Protein AF-A0A9Q0ZNZ6-F1 (afdb_monomer)

Foldseek 3Di:
DDDDDDDDDDDDDDDDDDDDDDDDDDDPPPPPDPPPQKDKFFQFAAAADEQADDQSNLVQLALLLFGHLEYAYAQLYVVGAAALVSQVVVQVRNVVSYDPPGNYHYQYEHEDALPRDLVRVVVNLVVVRHQAYEADDQPQADSRPRGYDDCVPRCVNNVVSCVVSVHDYHYLDPDDDDDLAADADALLLLPDAQVVCQVVHGDLLSFAPVGGHDPVSSVVVLCVQLVLDLRYAHHHQQDWDFPPCSVDPNHHHHHHASNCGLLSLCVSCVVVVRNVSSNSRGFNSVCVSSVHDTHPFMKMKGQDKDFAACWDADPVHTTGHPNHRHIGRIDIGGD

InterPro domains:
  IPR002195 Dihydroorotase, conserved site [PS00482] (46-54)
  IPR002195 Dihydroorotase, conserved site [PS00483] (235-246)
  IPR004721 Dihydroorotase homodimeric type [MF_00219] (37-333)
  IPR004721 Dihydroorotase homodimeric type [PIRSF001237] (36-333)
  IPR004721 Dihydroorotase homodimeric type [PTHR43137] (174-333)
  IPR004721 Dihydroorotase homodimeric type [cd01294] (39-330)
  IPR006680 Amidohydrolase-related [PF01979] (46-173)
  IPR006680 Amidohydrolase-related [PF01979] (183-300)
  IPR032466 Metal-dependent hydrolase [SSF51556] (38-331)

Nearest PDB structures (foldseek):
  1xge-assembly1_B  TM=9.790E-01  e=4.337E-46  Escherichia coli
  2z25-assembly1_B  TM=9.794E-01  e=2.079E-45  Escherichia coli
  4lfy-assembly3_A  TM=9.414E-01  e=1.546E-44  Burkholderia cenocepacia J2315
  2z28-assembly1_B  TM=9.507E-01  e=3.136E-43  Escherichia coli
  1j79-assembly1_A  TM=9.501E-01  e=2.022E-43  Escherichia coli

Organism: Salix purpurea (NCBI:txid77065)

Solvent-accessible surface area (backbone atoms only — not comparable to full-atom values): 18901 Å² total; per-residue (Å²): 141,86,80,88,84,82,83,80,86,79,87,77,84,80,79,86,77,88,75,84,92,74,88,82,84,77,86,76,78,76,76,78,70,80,74,75,59,63,48,76,34,52,29,26,37,31,65,27,33,45,52,77,60,70,74,54,21,51,67,48,43,47,44,40,48,66,63,26,43,36,30,32,36,62,24,60,47,91,76,55,24,65,46,52,68,52,34,53,55,49,49,52,54,51,61,71,42,42,57,94,87,59,77,51,43,78,33,28,27,32,38,43,31,62,78,57,51,43,68,52,54,52,52,20,55,74,63,74,50,42,63,33,35,37,42,35,48,50,63,74,51,81,69,16,74,71,22,35,87,44,64,78,73,56,30,36,65,34,53,54,44,27,59,76,70,71,42,48,76,44,69,70,63,97,73,89,86,89,74,101,66,67,45,67,52,32,50,62,52,55,76,38,30,42,64,58,37,51,60,96,43,83,32,46,69,63,34,33,75,81,64,58,44,57,59,73,55,20,52,51,48,42,51,50,57,61,66,62,50,62,48,32,18,38,12,54,54,17,27,73,57,47,42,66,52,29,72,44,102,75,45,49,66,27,36,25,31,54,82,47,38,69,33,48,47,50,51,53,25,50,78,68,73,28,56,90,42,44,44,45,28,35,27,40,26,50,29,63,70,71,75,43,82,62,59,86,55,42,29,36,34,34,62,47,75,42,71,40,55,64,53,49,81,52,98,95,45,38,33,52,42,62,61,42,63,36,74,42,52,42,39,76,42,77,108

pLDDT: mean 86.99, std 20.66, range [27.06, 98.69]

Secondary structure (DSSP, 8-state):
-----------------PPP------------PPPPSEEEEEPP-EEEE---SHHHHHHHHHHHHTT-SEEEE----SS---SHHHHHHHHHHHHHHS-TT---EEEEEEEP-TT--HHHHHHHHHTSSEEEEEE-BTTSSTT-TT-BS-TTTTSHHHHHHHHHTT--EEE--S---SSS--EEE-HHHHH--GGGGTTTS--GGG--SSPP--HHHHHHHHHHHHTT-TTEEE---B----HHHHSSTTPPP-BB-TTTHHHHHHHHHHHTT-GGGHHIIIIIHHHHHHTPPPPS-EEEEEEEEEEPPS-EEETTEEEPBTTTT-EEEEEEEE-

Sequence (335 aa):
MVAFGMIKTSVLSLKVLKLPSSKIEGSRQLKCKASKMELTITQPDDWHLHLRDGEVLQAVVPHSASSFGRAIVMPNLKPPITSTAAAVAYRESILKALPADSVFSPLMTLYLTDTTSPHEIKLARESGVVFAVKLYPAGATTNSQDGVTDLFGKCLPVLEEMAEQNMPLLVHGESCSYGSVAATVTPQHLLLNRNALFQGGLQPHNYCLPVLKREIHRQAIVSAVTSGNKKFFLGTDSAPHEKRRKESPCGCAGIYNAPVAISLYAKVFEEAGALDKLEAFTSFNGPDFYGLPRNTSKIKLTRTPWKVPESFSFSFGDIVPMSAGETLEWQPSSI

Radius of gyration: 23.47 Å; Cα contacts (8 Å, |Δi|>4): 601; chains: 1; bounding box: 62×79×50 Å

Structure (mmCIF, N/CA/C/O backbone):
data_AF-A0A9Q0ZNZ6-F1
#
_entry.id   AF-A0A9Q0ZNZ6-F1
#
loop_
_atom_site.group_PDB
_atom_site.id
_atom_site.type_symbol
_atom_site.label_atom_id
_atom_site.label_alt_id
_atom_site.label_comp_id
_atom_site.label_asym_id
_atom_site.label_entity_id
_atom_site.label_seq_id
_atom_site.pdbx_PDB_ins_code
_atom_site.Cartn_x
_atom_site.Cartn_y
_atom_site.Cartn_z
_atom_site.occupancy
_atom_site.B_iso_or_equiv
_atom_site.auth_seq_id
_atom_site.auth_comp_id
_atom_site.auth_asym_id
_atom_site.auth_atom_id
_atom_site.pdbx_PDB_model_num
ATOM 1 N N . MET A 1 1 ? 9.649 60.357 8.764 1.00 31.77 1 MET A N 1
ATOM 2 C CA . MET A 1 1 ? 8.436 60.531 7.929 1.00 31.77 1 MET A CA 1
ATOM 3 C C . MET A 1 1 ? 8.331 59.300 7.047 1.00 31.77 1 MET A C 1
ATOM 5 O O . MET A 1 1 ? 9.320 59.032 6.392 1.00 31.77 1 MET A O 1
ATOM 9 N N . VAL A 1 2 ? 7.297 58.465 6.962 1.00 27.06 2 VAL A N 1
ATOM 10 C CA . VAL A 1 2 ? 5.900 58.286 7.437 1.00 27.06 2 VAL A CA 1
ATOM 11 C C . VAL A 1 2 ? 5.602 56.817 7.031 1.00 27.06 2 VAL A C 1
ATOM 13 O O . VAL A 1 2 ? 6.178 56.367 6.049 1.00 27.06 2 VAL A O 1
ATOM 16 N N . ALA A 1 3 ? 4.729 55.984 7.587 1.00 28.28 3 ALA A N 1
ATOM 17 C CA . ALA A 1 3 ? 4.074 55.779 8.873 1.00 28.28 3 ALA A CA 1
ATOM 18 C C . ALA A 1 3 ? 3.439 54.372 8.769 1.00 28.28 3 ALA A C 1
ATOM 20 O O . ALA A 1 3 ? 3.018 53.957 7.689 1.00 28.28 3 ALA A O 1
ATOM 21 N N . PHE A 1 4 ? 3.368 53.646 9.884 1.00 31.58 4 PHE A N 1
ATOM 22 C CA . PHE A 1 4 ? 2.623 52.391 10.014 1.00 31.58 4 PHE A CA 1
ATOM 23 C C . PHE A 1 4 ? 1.109 52.667 10.001 1.00 31.58 4 PHE A C 1
ATOM 25 O O . PHE A 1 4 ? 0.625 53.493 10.773 1.00 31.58 4 PHE A O 1
ATOM 32 N N . GLY A 1 5 ? 0.356 51.959 9.156 1.00 29.20 5 GLY A N 1
ATOM 33 C CA . GLY A 1 5 ? -1.108 52.002 9.132 1.00 29.20 5 GLY A CA 1
ATOM 34 C C . GLY A 1 5 ? -1.724 50.907 10.004 1.00 29.20 5 GLY A C 1
ATOM 35 O O . GLY A 1 5 ? -1.765 49.749 9.601 1.00 29.20 5 GLY A O 1
ATOM 36 N N . MET A 1 6 ? -2.223 51.278 11.187 1.00 32.41 6 MET A N 1
ATOM 37 C CA . MET A 1 6 ? -3.125 50.456 12.004 1.00 32.41 6 MET A CA 1
ATOM 38 C C . MET A 1 6 ? -4.546 50.523 11.430 1.00 32.41 6 MET A C 1
ATOM 40 O O . MET A 1 6 ? -5.106 51.612 11.291 1.00 32.41 6 MET A O 1
ATOM 44 N N . ILE A 1 7 ? -5.164 49.372 11.159 1.00 35.66 7 ILE A N 1
ATOM 45 C CA . ILE A 1 7 ? -6.600 49.292 10.867 1.00 35.66 7 ILE A CA 1
ATOM 46 C C . ILE A 1 7 ? -7.340 49.101 12.195 1.00 35.66 7 ILE A C 1
ATOM 48 O O . ILE A 1 7 ? -7.152 48.110 12.897 1.00 35.66 7 ILE A O 1
ATOM 52 N N . LYS A 1 8 ? -8.158 50.099 12.547 1.00 31.45 8 LYS A N 1
ATOM 53 C CA . LYS A 1 8 ? -9.041 50.117 13.718 1.00 31.45 8 LYS A CA 1
ATOM 54 C C . LYS A 1 8 ? -10.152 49.074 13.571 1.00 31.45 8 LYS A C 1
ATOM 56 O O . LYS A 1 8 ? -10.892 49.090 12.593 1.00 31.45 8 LYS A O 1
ATOM 61 N N . THR A 1 9 ? -10.329 48.245 14.593 1.00 30.23 9 THR A N 1
ATOM 62 C CA . THR A 1 9 ? -11.550 47.469 14.834 1.00 30.23 9 THR A CA 1
ATOM 63 C C . THR A 1 9 ? -12.666 48.392 15.323 1.00 30.23 9 THR A C 1
ATOM 65 O O . THR A 1 9 ? -12.569 48.975 16.403 1.00 30.23 9 THR A O 1
ATOM 68 N N . SER A 1 10 ? -13.733 48.520 14.540 1.00 28.95 10 SER A N 1
ATOM 69 C CA . SER A 1 10 ? -15.004 49.116 14.951 1.00 28.95 10 SER A CA 1
ATOM 70 C C . SER A 1 10 ? -15.916 48.028 15.524 1.00 28.95 10 SER A C 1
ATOM 72 O O . SER A 1 10 ? -16.324 47.097 14.835 1.00 28.95 10 SER A O 1
ATOM 74 N N . VAL A 1 11 ? -16.232 48.149 16.813 1.00 30.27 11 VAL A N 1
ATOM 75 C CA . VAL A 1 11 ? -17.223 47.316 17.501 1.00 30.27 11 VAL A CA 1
ATOM 76 C C . VAL A 1 11 ? -18.613 47.824 17.117 1.00 30.27 11 VAL A C 1
ATOM 78 O O . VAL A 1 11 ? -19.030 48.899 17.544 1.00 30.27 11 VAL A O 1
ATOM 81 N N . LEU A 1 12 ? -19.329 47.061 16.292 1.00 28.69 12 LEU A N 1
ATOM 82 C CA . LEU A 1 12 ? -20.754 47.260 16.032 1.00 28.69 12 LEU A CA 1
ATOM 83 C C . LEU A 1 12 ? -21.554 46.459 17.062 1.00 28.69 12 LEU A C 1
ATOM 85 O O . LEU A 1 12 ? -21.532 45.231 17.077 1.00 28.69 12 LEU A O 1
ATOM 89 N N . SER A 1 13 ? -22.250 47.179 17.939 1.00 28.22 13 SER A N 1
ATOM 90 C CA . SER A 1 13 ? -23.170 46.615 18.925 1.00 28.22 13 SER A CA 1
ATOM 91 C C . SER A 1 13 ? -24.397 46.039 18.206 1.00 28.22 13 SER A C 1
ATOM 93 O O . SER A 1 13 ? -25.209 46.788 17.657 1.00 28.22 13 SER A O 1
ATOM 95 N N . LEU A 1 14 ? -24.519 44.708 18.158 1.00 29.50 14 LEU A N 1
ATOM 96 C CA . LEU A 1 14 ? -25.696 44.039 17.605 1.00 29.50 14 LEU A CA 1
ATOM 97 C C . LEU A 1 14 ? -26.836 44.087 18.632 1.00 29.50 14 LEU A C 1
ATOM 99 O O . LEU A 1 14 ? -26.784 43.450 19.683 1.00 29.50 14 LEU A O 1
ATOM 103 N N . LYS A 1 15 ? -27.890 44.841 18.308 1.00 30.05 15 LYS A N 1
ATOM 104 C CA . LYS A 1 15 ? -29.172 44.802 19.020 1.00 30.05 15 LYS A CA 1
ATOM 105 C C . LYS A 1 15 ? -29.776 43.398 18.906 1.00 30.05 15 LYS A C 1
ATOM 107 O O . LYS A 1 15 ? -29.955 42.883 17.806 1.00 30.05 15 LYS A O 1
ATOM 112 N N . VAL A 1 16 ? -30.125 42.811 20.049 1.00 31.98 16 VAL A N 1
ATOM 113 C CA . VAL A 1 16 ? -30.856 41.542 20.153 1.00 31.98 16 VAL A CA 1
ATOM 114 C C . VAL A 1 16 ? -32.252 41.714 19.545 1.00 31.98 16 VAL A C 1
ATOM 116 O O . VAL A 1 16 ? -33.113 42.370 20.130 1.00 31.98 16 VAL A O 1
ATOM 119 N N . LEU A 1 17 ? -32.486 41.118 18.375 1.00 28.88 17 LEU A N 1
ATOM 120 C CA . LEU A 1 17 ? -33.830 40.908 17.839 1.00 28.88 17 LEU A CA 1
ATOM 121 C C . LEU A 1 17 ? -34.438 39.663 18.502 1.00 28.88 17 LEU A C 1
ATOM 123 O O . LEU A 1 17 ? -33.975 38.545 18.290 1.00 28.88 17 LEU A O 1
ATOM 127 N N . LYS A 1 18 ? -35.490 39.860 19.305 1.00 30.22 18 LYS A N 1
ATOM 128 C CA . LYS A 1 18 ? -36.372 38.778 19.768 1.00 30.22 18 LYS A CA 1
ATOM 129 C C . LYS A 1 18 ? -37.173 38.250 18.575 1.00 30.22 18 LYS A C 1
ATOM 131 O O . LYS A 1 18 ? -37.984 38.983 18.016 1.00 30.22 18 LYS A O 1
ATOM 136 N N . LEU A 1 19 ? -36.962 36.986 18.218 1.00 30.42 19 LEU A N 1
ATOM 137 C CA . LEU A 1 19 ? -37.813 36.242 17.287 1.00 30.42 19 LEU A CA 1
ATOM 138 C C . LEU A 1 19 ? -38.906 35.478 18.065 1.00 30.42 19 LEU A C 1
ATOM 140 O O . LEU A 1 19 ? -38.629 35.018 19.177 1.00 30.42 19 LEU A O 1
ATOM 144 N N . PRO A 1 20 ? -40.133 35.332 17.527 1.00 29.06 20 PRO A N 1
ATOM 145 C CA . PRO A 1 20 ? -41.227 34.650 18.216 1.00 29.06 20 PRO A CA 1
ATOM 146 C C . PRO A 1 20 ? -41.017 33.131 18.236 1.00 29.06 20 PRO A C 1
ATOM 148 O O . PRO A 1 20 ? -40.649 32.524 17.230 1.00 29.06 20 PRO A O 1
ATOM 151 N N . SER A 1 21 ? -41.305 32.509 19.378 1.00 32.62 21 SER A N 1
ATOM 152 C CA . SER A 1 21 ? -41.316 31.060 19.566 1.00 32.62 21 SER A CA 1
ATOM 153 C C . SER A 1 21 ? -42.476 30.415 18.803 1.00 32.62 21 SER A C 1
ATOM 155 O O . SER A 1 21 ? -43.632 30.494 19.218 1.00 32.62 21 SER A O 1
ATOM 157 N N . SER A 1 22 ? -42.169 29.725 17.705 1.00 32.00 22 SER A N 1
ATOM 158 C CA . SER A 1 22 ? -43.081 28.755 17.095 1.00 32.00 22 SER A CA 1
ATOM 159 C C . SER A 1 22 ? -42.636 27.339 17.466 1.00 32.00 22 SER A C 1
ATOM 161 O O . SER A 1 22 ? -41.453 27.003 17.439 1.00 32.00 22 SER A O 1
ATOM 163 N N . LYS A 1 23 ? -43.605 26.538 17.915 1.00 33.84 23 LYS A N 1
ATOM 164 C CA . LYS A 1 23 ? -43.441 25.150 18.349 1.00 33.84 23 LYS A CA 1
ATOM 165 C C . LYS A 1 23 ? -42.916 24.299 17.190 1.00 33.84 23 LYS A C 1
ATOM 167 O O . LYS A 1 23 ? -43.555 24.245 16.145 1.00 33.84 23 LYS A O 1
ATOM 172 N N . ILE A 1 24 ? -41.808 23.592 17.405 1.00 32.94 24 ILE A N 1
ATOM 173 C CA . ILE A 1 24 ? -41.408 22.460 16.564 1.00 32.94 24 ILE A CA 1
ATOM 174 C C . ILE A 1 24 ? -41.766 21.194 17.343 1.00 32.94 24 ILE A C 1
ATOM 176 O O . ILE A 1 24 ? -41.074 20.803 18.281 1.00 32.94 24 ILE A O 1
ATOM 180 N N . GLU A 1 25 ? -42.898 20.596 16.980 1.00 34.22 25 GLU A N 1
ATOM 181 C CA . GLU A 1 25 ? -43.254 19.227 17.345 1.00 34.22 25 GLU A CA 1
ATOM 182 C C . GLU A 1 25 ? -42.432 18.235 16.512 1.00 34.22 25 GLU A C 1
ATOM 184 O O . GLU A 1 25 ? -42.248 18.414 15.308 1.00 34.22 25 GLU A O 1
ATOM 189 N N . GLY A 1 26 ? -41.980 17.159 17.162 1.00 29.55 26 GLY A N 1
ATOM 190 C CA . GLY A 1 26 ? -41.469 15.957 16.503 1.00 29.55 26 GLY A CA 1
ATOM 191 C C . GLY A 1 26 ? -39.958 15.765 16.592 1.00 29.55 26 GLY A C 1
ATOM 192 O O . GLY A 1 26 ? -39.253 15.863 15.588 1.00 29.55 26 GLY A O 1
ATOM 193 N N . SER A 1 27 ? -39.449 15.387 17.771 1.00 33.06 27 SER A N 1
ATOM 194 C CA . SER A 1 27 ? -38.141 14.736 17.842 1.00 33.06 27 SER A CA 1
ATOM 195 C C . SER A 1 27 ? -38.243 13.366 17.161 1.00 33.06 27 SER A C 1
ATOM 197 O O . SER A 1 27 ? -38.788 12.398 17.690 1.00 33.06 27 SER A O 1
ATOM 199 N N . ARG A 1 28 ? -37.721 13.257 15.936 1.00 36.56 28 ARG A N 1
ATOM 200 C CA . ARG A 1 28 ? -37.335 11.947 15.408 1.00 36.56 28 ARG A CA 1
ATOM 201 C C . ARG A 1 28 ? -36.157 11.484 16.253 1.00 36.56 28 ARG A C 1
ATOM 203 O O . ARG A 1 28 ? -35.037 11.943 16.054 1.00 36.56 28 ARG A O 1
ATOM 210 N N . GLN A 1 29 ? -36.423 10.601 17.213 1.00 32.84 29 GLN A N 1
ATOM 211 C CA . GLN A 1 29 ? -35.392 9.785 17.839 1.00 32.84 29 GLN A CA 1
ATOM 212 C C . GLN A 1 29 ? -34.593 9.107 16.722 1.00 32.84 29 GLN A C 1
ATOM 214 O O . GLN A 1 29 ? -35.061 8.168 16.075 1.00 32.84 29 GLN A O 1
ATOM 219 N N . LEU A 1 30 ? -33.383 9.608 16.479 1.00 39.16 30 LEU A N 1
ATOM 220 C CA . LEU A 1 30 ? -32.338 8.864 15.799 1.00 39.16 30 LEU A CA 1
ATOM 221 C C . LEU A 1 30 ? -32.118 7.604 16.636 1.00 39.16 30 LEU A C 1
ATOM 223 O O . LEU A 1 30 ? -31.530 7.657 17.714 1.00 39.16 30 LEU A O 1
ATOM 227 N N . LYS A 1 31 ? -32.668 6.475 16.179 1.00 34.59 31 LYS A N 1
ATOM 228 C CA . LYS A 1 31 ? -32.365 5.162 16.744 1.00 34.59 31 LYS A CA 1
ATOM 229 C C . LYS A 1 31 ? -30.853 4.979 16.658 1.00 34.59 31 LYS A C 1
ATOM 231 O O . LYS A 1 31 ? -30.318 4.775 15.571 1.00 34.59 31 LYS A O 1
ATOM 236 N N . CYS A 1 32 ? -30.182 5.066 17.801 1.00 35.59 32 CYS A N 1
ATOM 237 C CA . CYS A 1 32 ? -28.796 4.664 17.949 1.00 35.59 32 CYS A CA 1
ATOM 238 C C . CYS A 1 32 ? -28.747 3.164 17.620 1.00 35.59 32 CYS A C 1
ATOM 240 O O . CYS A 1 32 ? -29.214 2.339 18.407 1.00 35.59 32 CYS A O 1
ATOM 242 N N . LYS A 1 33 ? -28.313 2.801 16.405 1.00 50.53 33 LYS A N 1
ATOM 243 C CA . LYS A 1 33 ? -27.999 1.403 16.082 1.00 50.53 33 LYS A CA 1
ATOM 244 C C . LYS A 1 33 ? -26.955 0.962 17.106 1.00 50.53 33 LYS A C 1
ATOM 246 O O . LYS A 1 33 ? -25.944 1.641 17.248 1.00 50.53 33 LYS A O 1
ATOM 251 N N . ALA A 1 34 ? -27.202 -0.138 17.815 1.00 54.22 34 ALA A N 1
ATOM 252 C CA . ALA A 1 34 ? -26.201 -0.727 18.695 1.00 54.22 34 ALA A CA 1
ATOM 253 C C . ALA A 1 34 ? -24.898 -0.911 17.896 1.00 54.22 34 ALA A C 1
ATOM 255 O O . ALA A 1 34 ? -24.906 -1.597 16.869 1.00 54.22 34 ALA A O 1
ATOM 256 N N . SER A 1 35 ? -23.814 -0.244 18.308 1.00 66.88 35 SER A N 1
ATOM 257 C CA . SER A 1 35 ? -22.522 -0.389 17.633 1.00 66.88 35 SER A CA 1
ATOM 258 C C . SER A 1 35 ? -22.070 -1.834 17.797 1.00 66.88 35 SER A C 1
ATOM 260 O O . SER A 1 35 ? -22.054 -2.339 18.924 1.00 66.88 35 SER A O 1
ATOM 262 N N . LYS A 1 36 ? -21.703 -2.511 16.705 1.00 75.38 36 LYS A N 1
ATOM 263 C CA . LYS A 1 36 ? -21.068 -3.829 16.809 1.00 75.38 36 LYS A CA 1
ATOM 264 C C . LYS A 1 36 ? -19.813 -3.689 17.673 1.00 75.38 36 LYS A C 1
ATOM 266 O O . LYS A 1 36 ? -18.996 -2.814 17.418 1.00 75.38 36 LYS A O 1
ATOM 271 N N . MET A 1 37 ? -19.682 -4.536 18.690 1.00 89.50 37 MET A N 1
ATOM 272 C CA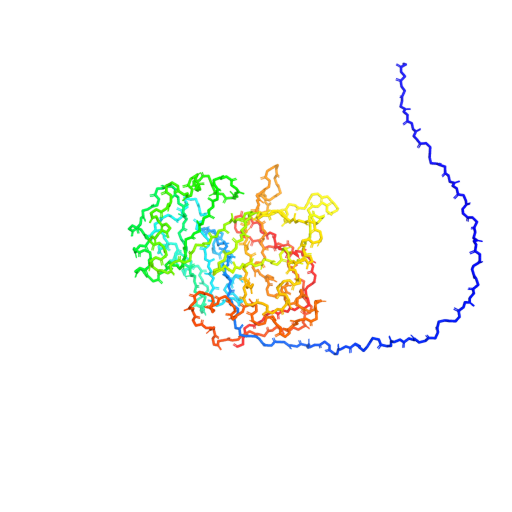 . MET A 1 37 ? -18.502 -4.544 19.567 1.00 89.50 37 MET A CA 1
ATOM 273 C C . MET A 1 37 ? -17.338 -5.324 18.951 1.00 89.50 37 MET A C 1
ATOM 275 O O . MET A 1 37 ? -16.187 -5.086 19.295 1.00 89.50 37 MET A O 1
ATOM 279 N N . GLU A 1 38 ? -17.635 -6.237 18.025 1.00 94.50 38 GLU A N 1
ATOM 280 C CA . GLU A 1 38 ? -16.651 -7.040 17.309 1.00 94.50 38 GLU A CA 1
ATOM 281 C C . GLU A 1 38 ? -17.076 -7.219 15.847 1.00 94.50 38 GLU A C 1
ATOM 283 O O . GLU A 1 38 ? -18.268 -7.281 15.518 1.00 94.50 38 GLU A O 1
ATOM 288 N N . LEU A 1 39 ? -16.084 -7.329 14.970 1.00 95.50 39 LEU A N 1
ATOM 289 C CA . LEU A 1 39 ? -16.237 -7.663 13.564 1.00 95.50 39 LEU A CA 1
ATOM 290 C C . LEU A 1 39 ? -15.164 -8.685 13.196 1.00 95.50 39 LEU A C 1
ATOM 292 O O . LEU A 1 39 ? -13.985 -8.468 13.439 1.00 95.50 39 LEU A O 1
ATOM 296 N N . THR A 1 40 ? -15.555 -9.803 12.596 1.00 97.56 40 THR A N 1
ATOM 297 C CA . THR A 1 40 ? -14.603 -10.770 12.043 1.00 97.56 40 THR A CA 1
ATOM 298 C C . THR A 1 40 ? -14.613 -10.649 10.531 1.00 97.56 40 THR A C 1
ATOM 300 O O . THR A 1 40 ? -15.681 -10.734 9.927 1.00 97.56 40 THR A O 1
ATOM 303 N N . ILE A 1 41 ? -13.436 -10.468 9.938 1.00 97.94 41 ILE A N 1
ATOM 304 C CA . ILE A 1 41 ? -13.252 -10.410 8.487 1.00 97.94 41 ILE A CA 1
ATOM 305 C C . ILE A 1 41 ? -12.176 -11.402 8.059 1.00 97.94 41 ILE A C 1
ATOM 307 O O . ILE A 1 41 ? -11.278 -11.745 8.827 1.00 97.94 41 ILE A O 1
ATOM 311 N N . THR A 1 42 ? -12.265 -11.856 6.818 1.00 98.31 42 THR A N 1
ATOM 312 C CA . THR A 1 42 ? -11.191 -12.572 6.126 1.00 98.31 42 THR A CA 1
ATOM 313 C C . THR A 1 42 ? -9.900 -11.760 6.192 1.00 98.31 42 THR A C 1
ATOM 315 O O . THR A 1 42 ? -9.952 -10.540 6.014 1.00 98.31 42 THR A O 1
ATOM 318 N N . GLN A 1 43 ? -8.758 -12.410 6.450 1.00 98.19 43 GLN A N 1
ATOM 319 C CA . GLN A 1 43 ? -7.471 -11.725 6.589 1.00 98.19 43 GLN A CA 1
ATOM 320 C C . GLN A 1 43 ? -7.215 -10.825 5.361 1.00 98.19 43 GLN A C 1
ATOM 322 O O . GLN A 1 43 ? -7.253 -11.330 4.235 1.00 98.19 43 GLN A O 1
ATOM 327 N N . PRO A 1 44 ? -7.009 -9.509 5.548 1.00 98.38 44 PRO A N 1
ATOM 328 C CA . PRO A 1 44 ? -6.773 -8.571 4.453 1.00 98.38 44 PRO A CA 1
ATOM 329 C C . PRO A 1 44 ? -5.456 -8.799 3.707 1.00 98.38 44 PRO A C 1
ATOM 331 O O . PRO A 1 44 ? -4.539 -9.438 4.219 1.00 98.38 44 PRO A O 1
ATOM 334 N N . ASP A 1 45 ? -5.328 -8.181 2.536 1.00 98.69 45 ASP A N 1
ATOM 335 C CA . ASP A 1 45 ? -4.071 -8.052 1.789 1.00 98.69 45 ASP A CA 1
ATOM 336 C C . ASP A 1 45 ? -3.818 -6.577 1.452 1.00 98.69 45 ASP A C 1
ATOM 338 O O . ASP A 1 45 ? -4.773 -5.838 1.209 1.00 98.69 45 ASP A O 1
ATOM 342 N N . ASP A 1 46 ? -2.553 -6.150 1.399 1.00 98.62 46 ASP A N 1
ATOM 343 C CA . ASP A 1 46 ? -2.167 -4.779 1.045 1.00 98.62 46 ASP A CA 1
ATOM 344 C C . ASP A 1 46 ? -1.660 -4.660 -0.396 1.00 98.62 46 ASP A C 1
ATOM 346 O O . ASP A 1 46 ? -0.509 -4.956 -0.712 1.00 98.62 46 ASP A O 1
ATOM 350 N N . TRP A 1 47 ? -2.502 -4.164 -1.298 1.00 98.56 47 TRP A N 1
ATOM 351 C CA . TRP A 1 47 ? -2.179 -4.103 -2.725 1.00 98.56 47 TRP A CA 1
ATOM 352 C C . TRP A 1 47 ? -1.275 -2.921 -3.118 1.00 98.56 47 TRP A C 1
ATOM 354 O O . TRP A 1 47 ? -1.088 -2.678 -4.312 1.00 98.56 47 TRP A O 1
ATOM 364 N N . HIS A 1 48 ? -0.697 -2.187 -2.151 1.00 98.56 48 HIS A N 1
ATOM 365 C CA . HIS A 1 48 ? 0.322 -1.162 -2.406 1.00 98.56 48 HIS A CA 1
ATOM 366 C C . HIS A 1 48 ? 1.148 -0.841 -1.148 1.00 98.56 48 HIS A C 1
ATOM 368 O O . HIS A 1 48 ? 0.729 -0.022 -0.335 1.00 98.56 48 HIS A O 1
ATOM 374 N N . LEU A 1 49 ? 2.369 -1.377 -1.036 1.00 98.50 49 LEU A N 1
ATOM 375 C CA . LEU A 1 49 ? 3.212 -1.235 0.161 1.00 98.50 49 LEU A CA 1
ATOM 376 C C . LEU A 1 49 ? 4.670 -0.855 -0.160 1.00 98.50 49 LEU A C 1
ATOM 378 O O . LEU A 1 49 ? 5.270 -1.398 -1.088 1.00 98.50 49 LEU A O 1
ATOM 382 N N . HIS A 1 50 ? 5.281 0.028 0.644 1.00 98.44 50 HIS A N 1
ATOM 383 C CA . HIS A 1 50 ? 6.725 0.309 0.595 1.00 98.44 50 HIS A CA 1
ATOM 384 C C . HIS A 1 50 ? 7.412 -0.183 1.867 1.00 98.44 50 HIS A C 1
ATOM 386 O O . HIS A 1 50 ? 7.227 0.384 2.942 1.00 98.44 50 HIS A O 1
ATOM 392 N N . LEU A 1 51 ? 8.276 -1.187 1.732 1.00 97.88 51 LEU A N 1
ATOM 393 C CA . LEU A 1 51 ? 9.027 -1.749 2.861 1.00 97.88 51 LEU A CA 1
ATOM 394 C C . LEU A 1 51 ? 10.429 -1.146 3.040 1.00 97.88 51 LEU A C 1
ATOM 396 O O . LEU A 1 51 ? 11.023 -1.302 4.100 1.00 97.88 51 LEU A O 1
ATOM 400 N N . ARG A 1 52 ? 10.926 -0.387 2.049 1.00 96.69 52 ARG A N 1
ATOM 401 C CA . ARG A 1 52 ? 12.316 0.118 2.008 1.00 96.69 52 ARG A CA 1
ATOM 402 C C . ARG A 1 52 ? 13.314 -1.050 2.047 1.00 96.69 52 ARG A C 1
ATOM 404 O O . ARG A 1 52 ? 12.994 -2.121 1.564 1.00 96.69 52 ARG A O 1
ATOM 411 N N . ASP A 1 53 ? 14.527 -0.836 2.538 1.00 95.56 53 ASP A N 1
ATOM 412 C CA . ASP A 1 53 ? 15.556 -1.878 2.601 1.00 95.56 53 ASP A CA 1
ATOM 413 C C . ASP A 1 53 ? 16.387 -1.740 3.888 1.00 95.56 53 ASP A C 1
ATOM 415 O O . ASP A 1 53 ? 16.252 -0.750 4.620 1.00 95.56 53 ASP A O 1
ATOM 419 N N . GLY A 1 54 ? 17.227 -2.734 4.176 1.00 95.56 54 GLY A N 1
ATOM 420 C CA . GLY A 1 54 ? 18.143 -2.748 5.316 1.00 95.56 54 GLY A CA 1
ATOM 421 C C . GLY A 1 54 ? 17.428 -2.656 6.667 1.00 95.56 54 GLY A C 1
ATOM 422 O O . GLY A 1 54 ? 16.423 -3.324 6.907 1.00 95.56 54 GLY A O 1
ATOM 423 N N . GLU A 1 55 ? 17.940 -1.812 7.565 1.00 96.12 55 GLU A N 1
ATOM 424 C CA . GLU A 1 55 ? 17.388 -1.659 8.920 1.00 96.12 55 GLU A CA 1
ATOM 425 C C . GLU A 1 55 ? 15.933 -1.163 8.917 1.00 96.12 55 GLU A C 1
ATOM 427 O O . GLU A 1 55 ? 15.139 -1.552 9.773 1.00 96.12 55 GLU A O 1
ATOM 432 N N . VAL A 1 56 ? 15.546 -0.348 7.926 1.00 96.88 56 VAL A N 1
ATOM 433 C CA . VAL A 1 56 ? 14.164 0.143 7.814 1.00 96.88 56 VAL A CA 1
ATOM 434 C C . VAL A 1 56 ? 13.218 -0.998 7.450 1.00 96.88 56 VAL A C 1
ATOM 436 O O . VAL A 1 56 ? 12.135 -1.079 8.020 1.00 96.88 56 VAL A O 1
ATOM 439 N N . LEU A 1 57 ? 13.628 -1.907 6.559 1.00 97.69 57 LEU A N 1
ATOM 440 C CA . LEU A 1 57 ? 12.843 -3.098 6.223 1.00 97.69 57 LEU A CA 1
ATOM 441 C C . LEU A 1 57 ? 12.572 -3.946 7.471 1.00 97.69 57 LEU A C 1
ATOM 443 O O . LEU A 1 57 ? 11.418 -4.279 7.742 1.00 97.69 57 LEU A O 1
ATOM 447 N N . GLN A 1 58 ? 13.617 -4.231 8.253 1.00 96.88 58 GLN A N 1
ATOM 448 C CA . GLN A 1 58 ? 13.512 -5.009 9.494 1.00 96.88 58 GLN A CA 1
ATOM 449 C C . GLN A 1 58 ? 12.565 -4.355 10.508 1.00 96.88 58 GLN A C 1
ATOM 451 O O . GLN A 1 58 ? 11.811 -5.043 11.190 1.00 96.88 58 GLN A O 1
ATOM 456 N N . ALA A 1 59 ? 12.564 -3.023 10.570 1.00 96.56 59 ALA A N 1
ATOM 457 C CA . ALA A 1 59 ? 11.705 -2.255 11.461 1.00 96.56 59 ALA A CA 1
ATOM 458 C C . ALA A 1 59 ? 10.220 -2.263 11.054 1.00 96.56 59 ALA A C 1
ATOM 460 O O . ALA A 1 59 ? 9.344 -2.290 11.918 1.00 96.56 59 ALA A O 1
ATOM 461 N N . VAL A 1 60 ? 9.910 -2.197 9.753 1.00 97.12 60 VAL A N 1
ATOM 462 C CA . VAL A 1 60 ? 8.539 -1.909 9.280 1.00 97.12 60 VAL A CA 1
ATOM 463 C C . VAL A 1 60 ? 7.779 -3.129 8.765 1.00 97.12 60 VAL A C 1
ATOM 465 O O . VAL A 1 60 ? 6.544 -3.129 8.797 1.00 97.12 60 VAL A O 1
ATOM 468 N N . VAL A 1 61 ? 8.474 -4.179 8.306 1.00 97.75 61 VAL A N 1
ATOM 469 C CA . VAL A 1 61 ? 7.805 -5.391 7.810 1.00 97.75 61 VAL A CA 1
ATOM 470 C C . VAL A 1 61 ? 6.944 -6.088 8.876 1.00 97.75 61 VAL A C 1
ATOM 472 O O . VAL A 1 61 ? 5.825 -6.479 8.526 1.00 97.75 61 VAL A O 1
ATOM 475 N N . PRO A 1 62 ? 7.332 -6.166 10.172 1.00 96.81 62 PRO A N 1
ATOM 476 C CA . PRO A 1 62 ? 6.506 -6.835 11.179 1.00 96.81 62 PRO A CA 1
ATOM 477 C C . PRO A 1 62 ? 5.151 -6.151 11.377 1.00 96.81 62 PRO A C 1
ATOM 479 O O . PRO A 1 62 ? 4.140 -6.820 11.581 1.00 96.81 62 PRO A O 1
ATOM 482 N N . HIS A 1 63 ? 5.095 -4.820 11.251 1.00 96.81 63 HIS A N 1
ATOM 483 C CA . HIS A 1 63 ? 3.836 -4.088 11.368 1.00 96.81 63 HIS A CA 1
ATOM 484 C C . HIS A 1 63 ? 2.860 -4.440 10.242 1.00 96.81 63 HIS A C 1
ATOM 486 O O . HIS A 1 63 ? 1.666 -4.567 10.499 1.00 96.81 63 HIS A O 1
ATOM 492 N N . SER A 1 64 ? 3.351 -4.663 9.020 1.00 97.12 64 SER A N 1
ATOM 493 C CA . SER A 1 64 ? 2.499 -5.097 7.902 1.00 97.12 64 SER A CA 1
ATOM 494 C C . SER A 1 64 ? 2.074 -6.561 8.068 1.00 97.12 64 SER A C 1
ATOM 496 O O . SER A 1 64 ? 0.892 -6.887 7.962 1.00 97.12 64 SER A O 1
ATOM 498 N N . ALA A 1 65 ? 3.019 -7.435 8.424 1.00 96.50 65 ALA A N 1
ATOM 499 C CA . ALA A 1 65 ? 2.769 -8.860 8.638 1.00 96.50 65 ALA A CA 1
ATOM 500 C C . ALA A 1 65 ? 1.778 -9.151 9.782 1.00 96.50 65 ALA A C 1
ATOM 502 O O . ALA A 1 65 ? 1.154 -10.207 9.797 1.00 96.50 65 ALA A O 1
ATOM 503 N N . SER A 1 66 ? 1.598 -8.213 10.720 1.00 94.25 66 SER A N 1
ATOM 504 C CA . SER A 1 66 ? 0.652 -8.361 11.834 1.00 94.2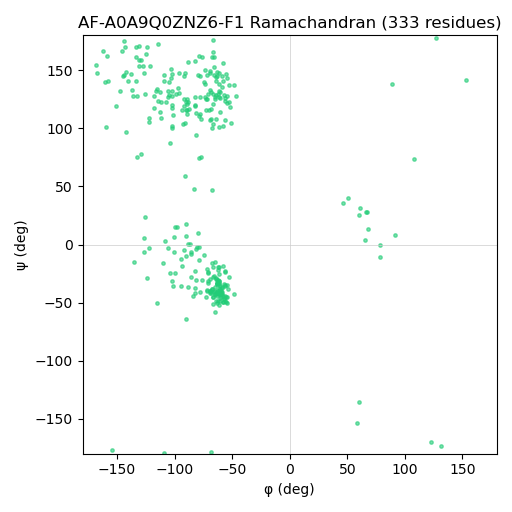5 66 SER A CA 1
ATOM 505 C C . SER A 1 66 ? -0.815 -8.471 11.403 1.00 94.25 66 SER A C 1
ATOM 507 O O . SER A 1 66 ? -1.611 -9.091 12.100 1.00 94.25 66 SER A O 1
ATOM 509 N N . SER A 1 67 ? -1.182 -7.845 10.279 1.00 93.62 67 SER A N 1
ATOM 510 C CA . SER A 1 67 ? -2.581 -7.701 9.853 1.00 93.62 67 SER A CA 1
ATOM 511 C C . SER A 1 67 ? -2.846 -8.256 8.457 1.00 93.62 67 SER A C 1
ATOM 513 O O . SER A 1 67 ? -3.966 -8.681 8.174 1.00 93.62 67 SER A O 1
ATOM 515 N N . PHE A 1 68 ? -1.841 -8.254 7.581 1.00 97.88 68 PHE A N 1
ATOM 516 C CA . PHE A 1 68 ? -1.997 -8.612 6.175 1.00 97.88 68 PHE A CA 1
ATOM 517 C C . PHE A 1 68 ? -1.480 -10.024 5.886 1.00 97.88 68 PHE A C 1
ATOM 519 O O . PHE A 1 68 ? -0.474 -10.446 6.449 1.00 97.88 68 PHE A O 1
ATOM 526 N N . GLY A 1 69 ? -2.156 -10.749 4.992 1.00 97.50 69 GLY A N 1
ATOM 527 C CA . GLY A 1 69 ? -1.693 -12.041 4.475 1.00 97.50 69 GLY A CA 1
ATOM 528 C C . GLY A 1 69 ? -0.681 -11.874 3.341 1.00 97.50 69 GLY A C 1
ATOM 529 O O . GLY A 1 69 ? 0.340 -12.555 3.295 1.00 97.50 69 GLY A O 1
ATOM 530 N N . ARG A 1 70 ? -0.926 -10.928 2.431 1.00 98.38 70 ARG A N 1
ATOM 531 C CA . ARG A 1 70 ? -0.027 -10.587 1.319 1.00 98.38 70 ARG A CA 1
ATOM 532 C C . ARG A 1 70 ? 0.146 -9.087 1.189 1.00 98.38 70 ARG A C 1
ATOM 534 O O . ARG A 1 70 ? -0.704 -8.319 1.641 1.00 98.38 70 ARG A O 1
ATOM 541 N N . ALA A 1 71 ? 1.204 -8.678 0.496 1.00 98.50 71 ALA A N 1
ATOM 542 C CA . ALA A 1 71 ? 1.292 -7.314 -0.004 1.00 98.50 71 ALA A CA 1
ATOM 543 C C . ALA A 1 71 ? 1.983 -7.206 -1.362 1.00 98.50 71 ALA A C 1
ATOM 545 O O . ALA A 1 71 ? 2.962 -7.905 -1.609 1.00 98.50 71 ALA A O 1
ATOM 546 N N . ILE A 1 72 ? 1.525 -6.278 -2.204 1.00 98.38 72 ILE A N 1
ATOM 547 C CA . ILE A 1 72 ? 2.242 -5.842 -3.408 1.00 98.38 72 ILE A CA 1
ATOM 548 C C . ILE A 1 72 ? 3.344 -4.871 -2.986 1.00 98.38 72 ILE A C 1
ATOM 550 O O . ILE A 1 72 ? 3.074 -3.744 -2.560 1.00 98.38 72 ILE A O 1
ATOM 554 N N . VAL A 1 73 ? 4.593 -5.312 -3.109 1.00 98.56 73 VAL A N 1
ATOM 555 C CA . VAL A 1 73 ? 5.770 -4.552 -2.682 1.00 98.56 73 VAL A CA 1
ATOM 556 C C . VAL A 1 73 ? 6.261 -3.674 -3.827 1.00 98.56 73 VAL A C 1
ATOM 558 O O . VAL A 1 73 ? 6.616 -4.169 -4.898 1.00 98.56 73 VAL A O 1
ATOM 561 N N . MET A 1 74 ? 6.293 -2.363 -3.592 1.00 98.06 74 MET A N 1
ATOM 562 C CA . MET A 1 74 ? 6.706 -1.369 -4.583 1.00 98.06 74 MET A CA 1
ATOM 563 C C . MET A 1 74 ? 8.226 -1.401 -4.848 1.00 98.06 74 MET A C 1
ATOM 565 O O . MET A 1 74 ? 9.000 -1.634 -3.915 1.00 98.06 74 MET A O 1
ATOM 569 N N . PRO A 1 75 ? 8.683 -1.128 -6.090 1.00 97.19 75 PRO A N 1
ATOM 570 C CA . PRO A 1 75 ? 10.046 -1.440 -6.530 1.00 97.19 75 PRO A CA 1
ATOM 571 C C . PRO A 1 75 ? 11.005 -0.238 -6.513 1.00 97.19 75 PRO A C 1
ATOM 573 O O . PRO A 1 75 ? 12.131 -0.325 -6.994 1.00 97.19 75 PRO A O 1
ATOM 576 N N . ASN A 1 76 ? 10.584 0.915 -5.991 1.00 93.75 76 ASN A N 1
ATOM 577 C CA . ASN A 1 76 ? 11.326 2.181 -6.023 1.00 93.75 76 ASN A CA 1
ATOM 578 C C . ASN A 1 76 ? 12.381 2.298 -4.902 1.00 93.75 76 ASN A C 1
ATOM 580 O O . ASN A 1 76 ? 12.464 3.314 -4.198 1.00 93.75 76 ASN A O 1
ATOM 584 N N . LEU A 1 77 ? 13.189 1.249 -4.728 1.00 94.44 77 LEU A N 1
ATOM 585 C CA . LEU A 1 77 ? 14.410 1.288 -3.921 1.00 94.44 77 LEU A CA 1
ATOM 586 C C . LEU A 1 77 ? 15.484 2.173 -4.585 1.00 94.44 77 LEU A C 1
ATOM 588 O O . LEU A 1 77 ? 15.247 2.808 -5.613 1.00 94.44 77 LEU A O 1
ATOM 592 N N . LYS A 1 78 ? 16.666 2.262 -3.965 1.00 90.31 78 LYS A N 1
ATOM 593 C CA . LYS A 1 78 ? 17.853 2.878 -4.571 1.00 90.31 78 LYS A CA 1
ATOM 594 C C . LYS A 1 78 ? 18.996 1.856 -4.598 1.00 90.31 78 LYS A C 1
ATOM 596 O O . LYS A 1 78 ? 19.548 1.601 -3.529 1.00 90.31 78 LYS A O 1
ATOM 601 N N . PRO A 1 79 ? 19.381 1.325 -5.772 1.00 93.31 79 PRO A N 1
ATOM 602 C CA . PRO A 1 79 ? 18.743 1.507 -7.087 1.00 93.31 79 PRO A CA 1
ATOM 603 C C . PRO A 1 79 ? 17.330 0.883 -7.158 1.00 93.31 79 PRO A C 1
ATOM 605 O O . PRO A 1 79 ? 16.997 0.056 -6.306 1.00 93.31 79 PRO A O 1
ATOM 608 N N . PRO A 1 80 ? 16.482 1.276 -8.131 1.00 95.00 80 PRO A N 1
ATOM 609 C CA . PRO A 1 80 ? 15.169 0.662 -8.318 1.00 95.00 80 PRO A CA 1
ATOM 610 C C . PRO A 1 80 ? 15.285 -0.808 -8.745 1.00 95.00 80 PRO A C 1
ATOM 612 O O . PRO A 1 80 ? 16.257 -1.218 -9.380 1.00 95.00 80 PRO A O 1
ATOM 615 N N . ILE A 1 81 ? 14.267 -1.605 -8.423 1.00 97.31 81 ILE A N 1
ATOM 616 C CA . ILE A 1 81 ? 14.194 -3.023 -8.789 1.00 97.31 81 ILE A CA 1
ATOM 617 C C . ILE A 1 81 ? 13.697 -3.142 -10.232 1.00 97.31 81 ILE A C 1
ATOM 619 O O . ILE A 1 81 ? 12.495 -3.133 -10.482 1.00 97.31 81 ILE A O 1
ATOM 623 N N . THR A 1 82 ? 14.621 -3.231 -11.185 1.00 96.75 82 THR A N 1
ATOM 624 C CA . THR A 1 82 ? 14.326 -3.280 -12.631 1.00 96.75 82 THR A CA 1
ATOM 625 C C . THR A 1 82 ? 14.505 -4.664 -13.255 1.00 96.75 82 THR A C 1
ATOM 627 O O . THR A 1 82 ? 14.215 -4.834 -14.434 1.00 96.75 82 THR A O 1
ATOM 630 N N . SER A 1 83 ? 14.963 -5.657 -12.485 1.00 97.69 83 SER A N 1
ATOM 631 C CA . SER A 1 83 ? 15.158 -7.032 -12.956 1.00 97.69 83 SER A CA 1
ATOM 632 C C . SER A 1 83 ? 14.546 -8.069 -12.020 1.00 97.69 83 SER A C 1
ATOM 634 O O . SER A 1 83 ? 14.437 -7.876 -10.806 1.00 97.69 83 SER A O 1
ATOM 636 N N . THR A 1 84 ? 14.194 -9.212 -12.594 1.00 97.88 84 THR A N 1
ATOM 637 C CA . THR A 1 84 ? 13.632 -10.381 -11.918 1.00 97.88 84 THR A CA 1
ATOM 638 C C . THR A 1 84 ? 14.590 -10.896 -10.852 1.00 97.88 84 THR A C 1
ATOM 640 O O . THR A 1 84 ? 14.173 -11.169 -9.730 1.00 97.88 84 THR A O 1
ATOM 643 N N . ALA A 1 85 ? 15.891 -10.949 -11.152 1.00 97.81 85 ALA A N 1
ATOM 644 C CA . ALA A 1 85 ? 16.908 -11.355 -10.185 1.00 97.81 85 ALA A CA 1
ATOM 645 C C . ALA A 1 85 ? 16.938 -10.428 -8.956 1.00 97.81 85 ALA A C 1
ATOM 647 O O . ALA A 1 85 ? 16.987 -10.905 -7.823 1.00 97.81 85 ALA A O 1
ATOM 648 N N . ALA A 1 86 ? 16.843 -9.108 -9.164 1.00 98.00 86 ALA A N 1
ATOM 649 C CA . ALA A 1 86 ? 16.786 -8.145 -8.067 1.00 98.00 86 ALA A CA 1
ATOM 650 C C . ALA A 1 86 ? 15.482 -8.274 -7.258 1.00 98.00 86 ALA A C 1
ATOM 652 O O . ALA A 1 86 ? 15.513 -8.204 -6.030 1.00 98.00 86 ALA A O 1
ATOM 653 N N . ALA A 1 87 ? 14.347 -8.524 -7.920 1.00 98.25 87 ALA A N 1
ATOM 654 C CA . ALA A 1 87 ? 13.071 -8.772 -7.250 1.00 98.25 87 ALA A CA 1
ATOM 655 C C . ALA A 1 87 ? 13.104 -10.041 -6.382 1.00 98.25 87 ALA A C 1
ATOM 657 O O . ALA A 1 87 ? 12.618 -10.018 -5.251 1.00 98.25 87 ALA A O 1
ATOM 658 N N . VAL A 1 88 ? 13.711 -11.125 -6.877 1.00 98.31 88 VAL A N 1
ATOM 659 C CA . VAL A 1 88 ? 13.895 -12.375 -6.122 1.00 98.31 88 VAL A CA 1
ATOM 660 C C . VAL A 1 88 ? 14.799 -12.148 -4.910 1.00 98.31 88 VAL A C 1
ATOM 662 O O . VAL A 1 88 ? 14.408 -12.487 -3.795 1.00 98.31 88 VAL A O 1
ATOM 665 N N . ALA A 1 89 ? 15.952 -11.499 -5.092 1.00 98.19 89 ALA A N 1
ATOM 666 C CA . ALA A 1 89 ? 16.866 -11.197 -3.990 1.00 98.19 89 ALA A CA 1
ATOM 667 C C . ALA A 1 89 ? 16.202 -10.320 -2.914 1.00 98.19 89 ALA A C 1
ATOM 669 O O . ALA A 1 89 ? 16.320 -10.586 -1.718 1.00 98.19 89 ALA A O 1
ATOM 670 N N . TYR A 1 90 ? 15.445 -9.300 -3.326 1.00 98.44 90 TYR A N 1
ATOM 671 C CA . TYR A 1 90 ? 14.730 -8.439 -2.389 1.00 98.44 90 TYR A CA 1
ATOM 672 C C . TYR A 1 90 ? 13.607 -9.191 -1.658 1.00 98.44 90 TYR A C 1
ATOM 674 O O . TYR A 1 90 ? 13.448 -9.025 -0.449 1.00 98.44 90 TYR A O 1
ATOM 682 N N . ARG A 1 91 ? 12.883 -10.091 -2.340 1.00 98.06 91 ARG A N 1
ATOM 683 C CA . ARG A 1 91 ? 11.912 -10.984 -1.692 1.00 98.06 91 ARG A CA 1
ATOM 684 C C . ARG A 1 91 ? 12.557 -11.823 -0.597 1.00 98.06 91 ARG A C 1
ATOM 686 O O . ARG A 1 91 ? 11.997 -11.921 0.490 1.00 98.06 91 ARG A O 1
ATOM 693 N N . GLU A 1 92 ? 13.718 -12.411 -0.859 1.00 97.50 92 GLU A N 1
ATOM 694 C CA . GLU A 1 92 ? 14.444 -13.190 0.148 1.00 97.50 92 GLU A CA 1
ATOM 695 C C . GLU A 1 92 ? 14.841 -12.343 1.359 1.00 97.50 92 GLU A C 1
ATOM 697 O O . GLU A 1 92 ? 14.702 -12.800 2.493 1.00 97.50 92 GLU A O 1
ATOM 702 N N . SER A 1 93 ? 15.288 -11.102 1.145 1.00 97.75 93 SER A N 1
ATOM 703 C CA . SER A 1 93 ? 15.575 -10.162 2.235 1.00 97.75 93 SER A CA 1
ATOM 704 C C . SER A 1 93 ? 14.332 -9.850 3.069 1.00 97.75 93 SER A C 1
ATOM 706 O O . SER A 1 93 ? 14.413 -9.843 4.297 1.00 97.75 93 SER A O 1
ATOM 708 N N . ILE A 1 94 ? 13.173 -9.652 2.430 1.00 98.19 94 ILE A N 1
ATOM 709 C CA . ILE A 1 94 ? 11.899 -9.440 3.132 1.00 98.19 94 ILE A CA 1
ATOM 710 C C . ILE A 1 94 ? 11.544 -10.668 3.969 1.00 98.19 94 ILE A C 1
ATOM 712 O O . ILE A 1 94 ? 11.247 -10.522 5.149 1.00 98.19 94 ILE A O 1
ATOM 716 N N . LEU A 1 95 ? 11.619 -11.870 3.391 1.00 97.38 95 LEU A N 1
ATOM 717 C CA . LEU A 1 95 ? 11.304 -13.115 4.096 1.00 97.38 95 LEU A CA 1
ATOM 718 C C . LEU A 1 95 ? 12.224 -13.349 5.303 1.00 97.38 95 LEU A C 1
ATOM 720 O O . LEU A 1 95 ? 11.752 -13.784 6.346 1.00 97.38 95 LEU A O 1
ATOM 724 N N . LYS A 1 96 ? 13.514 -13.005 5.199 1.00 96.81 96 LYS A N 1
ATOM 725 C CA . LYS A 1 96 ? 14.469 -13.070 6.323 1.00 96.81 96 LYS A CA 1
ATOM 726 C C . LYS A 1 96 ? 14.159 -12.068 7.439 1.00 96.81 96 LYS A C 1
ATOM 728 O O . LYS A 1 96 ? 14.531 -12.310 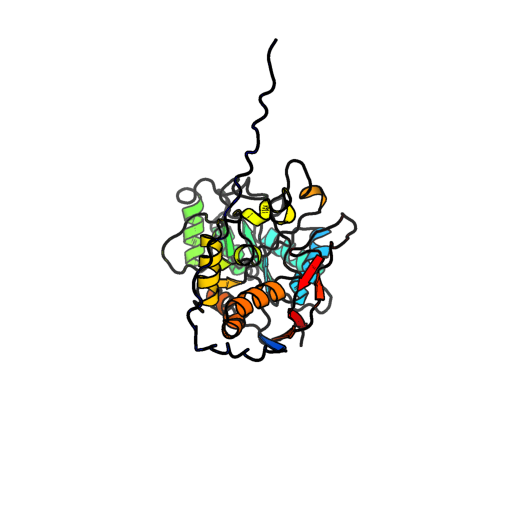8.581 1.00 96.81 96 LYS A O 1
ATOM 733 N N . ALA A 1 97 ? 13.525 -10.945 7.108 1.00 97.19 97 ALA A N 1
ATOM 734 C CA . ALA A 1 97 ? 13.147 -9.906 8.062 1.00 97.19 97 ALA A CA 1
ATOM 735 C C . ALA A 1 97 ? 11.789 -10.169 8.740 1.00 97.19 97 ALA A C 1
ATOM 737 O O . ALA A 1 97 ? 11.410 -9.435 9.655 1.00 97.19 97 ALA A O 1
ATOM 738 N N . LEU A 1 98 ? 11.041 -11.185 8.298 1.00 96.69 98 LEU A N 1
ATOM 739 C CA . LEU A 1 98 ? 9.761 -11.533 8.901 1.00 96.69 98 LEU A CA 1
ATOM 740 C C . LEU A 1 98 ? 9.933 -12.213 10.269 1.00 96.69 98 LEU A C 1
ATOM 742 O O . LEU A 1 98 ? 10.905 -12.937 10.487 1.00 96.69 98 LEU A O 1
ATOM 746 N N . PRO A 1 99 ? 8.955 -12.049 11.180 1.00 92.56 99 PRO A N 1
ATOM 747 C CA . PRO A 1 99 ? 8.846 -12.896 12.366 1.00 92.56 99 PRO A CA 1
ATOM 748 C C . PRO A 1 99 ? 8.785 -14.385 11.987 1.00 92.56 99 PRO A C 1
ATOM 750 O O . PRO A 1 99 ? 8.202 -14.727 10.960 1.00 92.56 99 PRO A O 1
ATOM 753 N N . ALA A 1 100 ? 9.337 -15.265 12.831 1.00 87.38 100 ALA A N 1
ATOM 754 C CA . ALA A 1 100 ? 9.507 -16.694 12.530 1.00 87.38 100 ALA A CA 1
ATOM 755 C C . ALA A 1 100 ? 8.209 -17.420 12.118 1.00 87.38 100 ALA A C 1
ATOM 757 O O . ALA A 1 100 ? 8.245 -18.267 11.231 1.00 87.38 100 ALA A O 1
ATOM 758 N N . ASP A 1 101 ? 7.069 -17.041 12.702 1.00 87.06 101 ASP A N 1
ATOM 759 C CA . ASP A 1 101 ? 5.759 -17.661 12.445 1.00 87.06 101 ASP A CA 1
ATOM 760 C C . ASP A 1 101 ? 4.891 -16.854 11.463 1.00 87.06 101 ASP A C 1
ATOM 762 O O . ASP A 1 101 ? 3.675 -17.033 11.370 1.00 87.06 101 ASP A O 1
ATOM 766 N N . SER A 1 102 ? 5.499 -15.911 10.743 1.00 92.44 102 SER A N 1
ATOM 767 C CA . SER A 1 102 ? 4.780 -15.065 9.800 1.00 92.44 102 SER A CA 1
ATOM 768 C C . SER A 1 102 ? 4.364 -15.846 8.555 1.00 92.44 102 SER A C 1
ATOM 770 O O . SER A 1 102 ? 5.195 -16.384 7.827 1.00 92.44 102 SER A O 1
ATOM 772 N N . VAL A 1 103 ? 3.068 -15.808 8.250 1.00 91.19 103 VAL A N 1
ATOM 773 C CA . VAL A 1 103 ? 2.498 -16.307 6.986 1.00 91.19 103 VAL A CA 1
ATOM 774 C C . VAL A 1 103 ? 2.447 -15.230 5.893 1.00 91.19 103 VAL A C 1
ATOM 776 O O . VAL A 1 103 ? 1.861 -15.445 4.834 1.00 91.19 103 VAL A O 1
ATOM 779 N N . PHE A 1 104 ? 3.038 -14.057 6.147 1.00 97.12 104 PHE A N 1
ATOM 780 C CA . PHE A 1 104 ? 3.023 -12.928 5.222 1.00 97.12 104 PHE A CA 1
ATOM 781 C C . PHE A 1 104 ? 3.779 -13.242 3.928 1.00 97.12 104 PHE A C 1
ATOM 783 O O . PHE A 1 104 ? 4.962 -13.585 3.950 1.00 97.12 104 PHE A O 1
ATOM 790 N N . SER A 1 105 ? 3.120 -13.048 2.786 1.00 97.25 105 SER A N 1
ATOM 791 C CA . SER A 1 105 ? 3.712 -13.282 1.470 1.00 97.25 105 SER A CA 1
ATOM 792 C C . SER A 1 105 ? 3.905 -11.973 0.687 1.00 97.25 105 SER A C 1
ATOM 794 O O . SER A 1 105 ? 2.926 -11.400 0.194 1.00 97.25 105 SER A O 1
ATOM 796 N N . PRO A 1 106 ? 5.155 -11.507 0.499 1.00 98.00 106 PRO A N 1
ATOM 797 C CA . PRO A 1 106 ? 5.449 -10.374 -0.373 1.00 98.00 106 PRO A CA 1
ATOM 798 C C . PRO A 1 106 ? 5.313 -10.768 -1.854 1.00 98.00 106 PRO A C 1
ATOM 800 O O . PRO A 1 106 ? 5.935 -11.726 -2.323 1.00 98.00 106 PRO A O 1
ATOM 803 N N . LEU A 1 107 ? 4.496 -10.009 -2.583 1.00 98.06 107 LEU A N 1
ATOM 804 C CA . LEU A 1 107 ? 4.261 -10.108 -4.022 1.00 98.06 107 LEU A CA 1
ATOM 805 C C . LEU A 1 107 ? 5.072 -9.006 -4.710 1.00 98.06 107 LEU A C 1
ATOM 807 O O . LEU A 1 107 ? 4.805 -7.817 -4.520 1.00 98.06 107 LEU A O 1
ATOM 811 N N . MET A 1 108 ? 6.099 -9.387 -5.464 1.00 98.44 108 MET A N 1
ATOM 812 C CA . MET A 1 108 ? 7.085 -8.422 -5.948 1.00 98.44 108 MET A CA 1
ATOM 813 C C . MET A 1 108 ? 6.604 -7.701 -7.200 1.00 98.44 108 MET A C 1
ATOM 815 O O . MET A 1 108 ? 5.766 -8.203 -7.952 1.00 98.44 108 MET A O 1
ATOM 819 N N . THR A 1 109 ? 7.178 -6.528 -7.447 1.00 98.19 109 THR A N 1
ATOM 820 C CA . THR A 1 109 ? 6.946 -5.766 -8.673 1.00 98.19 109 THR A CA 1
ATOM 821 C C . THR A 1 109 ? 8.261 -5.352 -9.316 1.00 98.19 109 THR A C 1
ATOM 823 O O . THR A 1 109 ? 9.294 -5.315 -8.646 1.00 98.19 109 THR A O 1
ATOM 826 N N . LEU A 1 110 ? 8.221 -5.047 -10.613 1.00 97.69 110 LEU A N 1
ATOM 827 C CA . LEU A 1 110 ? 9.332 -4.403 -11.317 1.00 97.69 110 LEU A CA 1
ATOM 828 C C . LEU A 1 110 ? 9.061 -2.918 -11.516 1.00 97.69 110 LEU A C 1
ATOM 830 O O . LEU A 1 110 ? 7.923 -2.501 -11.713 1.00 97.69 110 LEU A O 1
ATOM 834 N N . TYR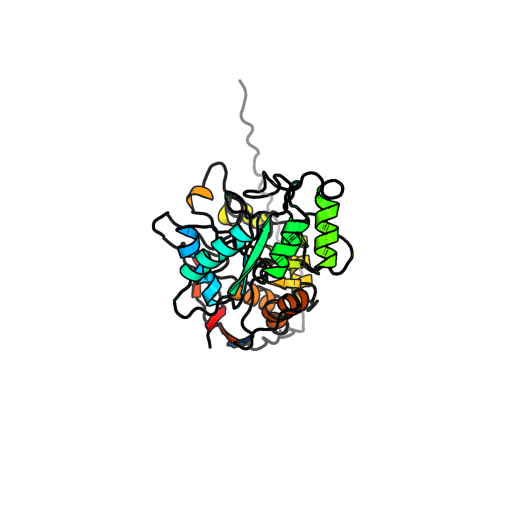 A 1 111 ? 10.114 -2.116 -11.477 1.00 95.56 111 TYR A N 1
ATOM 835 C CA . TYR A 1 111 ? 10.089 -0.707 -11.827 1.00 95.56 111 TYR A CA 1
ATOM 836 C C . TYR A 1 111 ? 10.198 -0.575 -13.351 1.00 95.56 111 TYR A C 1
ATOM 838 O O . TYR A 1 111 ? 11.202 -0.991 -13.928 1.00 95.56 111 TYR A O 1
ATOM 846 N N . LEU A 1 112 ? 9.192 0.021 -13.999 1.00 93.56 112 LEU A N 1
ATOM 847 C CA . LEU A 1 112 ? 9.220 0.265 -15.442 1.00 93.56 112 LEU A CA 1
ATOM 848 C C . LEU A 1 112 ? 10.174 1.414 -15.780 1.00 93.56 112 LEU A C 1
ATOM 850 O O . LEU A 1 112 ? 10.026 2.524 -15.266 1.00 93.56 112 LEU A O 1
ATOM 854 N N . THR A 1 113 ? 11.098 1.154 -16.696 1.00 90.75 113 THR A N 1
ATOM 855 C CA . THR A 1 113 ? 12.026 2.139 -17.260 1.00 90.75 113 THR A CA 1
ATOM 856 C C . THR A 1 113 ? 11.927 2.160 -18.783 1.00 90.75 113 THR A C 1
ATOM 858 O O . THR A 1 113 ? 11.466 1.203 -19.406 1.00 90.75 113 THR A O 1
ATOM 861 N N . ASP A 1 114 ? 12.463 3.215 -19.395 1.00 86.56 114 ASP A N 1
ATOM 862 C CA . ASP A 1 114 ? 12.644 3.320 -20.851 1.00 86.56 114 ASP A CA 1
ATOM 863 C C . ASP A 1 114 ? 13.501 2.189 -21.457 1.00 86.56 114 ASP A C 1
ATOM 865 O O . ASP A 1 114 ? 13.494 1.986 -22.668 1.00 86.56 114 ASP A O 1
ATOM 869 N N . THR A 1 115 ? 14.280 1.487 -20.631 1.00 89.19 115 THR A N 1
ATOM 870 C CA . THR A 1 115 ? 15.213 0.424 -21.035 1.00 89.19 115 THR A CA 1
ATOM 871 C C . THR A 1 115 ? 14.748 -0.971 -20.625 1.00 89.19 115 THR A C 1
ATOM 873 O O . THR A 1 115 ? 15.471 -1.944 -20.843 1.00 89.19 115 THR A O 1
ATOM 876 N N . THR A 1 116 ? 13.564 -1.090 -20.017 1.00 93.31 116 THR A N 1
ATOM 877 C CA . THR A 1 116 ? 12.994 -2.392 -19.659 1.00 93.31 116 THR A CA 1
ATOM 878 C C . THR A 1 116 ? 12.779 -3.200 -20.935 1.00 93.31 116 THR A C 1
ATOM 880 O O . THR A 1 116 ? 12.258 -2.683 -21.919 1.00 93.31 116 THR A O 1
ATOM 883 N N . SER A 1 117 ? 13.205 -4.463 -20.943 1.00 94.56 117 SER A N 1
ATOM 884 C CA . SER A 1 117 ? 13.054 -5.323 -22.119 1.00 94.56 117 SER A CA 1
ATOM 885 C C . SER A 1 117 ? 11.791 -6.188 -22.011 1.00 94.56 117 SER A C 1
ATOM 887 O O . SER A 1 117 ? 11.461 -6.629 -20.909 1.00 94.56 117 SER A O 1
ATOM 889 N N . PRO A 1 118 ? 11.110 -6.515 -23.125 1.00 95.50 118 PRO A N 1
ATOM 890 C CA . PRO A 1 118 ? 10.028 -7.506 -23.126 1.00 95.50 118 PRO A CA 1
ATOM 891 C C . PRO A 1 118 ? 10.471 -8.871 -22.575 1.00 95.50 118 PRO A C 1
ATOM 893 O O . PRO A 1 118 ? 9.735 -9.536 -21.853 1.00 95.50 118 PRO A O 1
ATOM 896 N N . HIS A 1 119 ? 11.721 -9.267 -22.834 1.00 96.06 119 HIS A N 1
ATOM 897 C CA . HIS A 1 119 ? 12.288 -10.498 -22.281 1.00 96.06 119 HIS A CA 1
ATOM 898 C C . HIS A 1 119 ? 12.271 -10.510 -20.744 1.00 96.06 119 HIS A C 1
ATOM 900 O O . HIS A 1 119 ? 11.985 -11.539 -20.138 1.00 96.06 119 HIS A O 1
ATOM 906 N N . GLU A 1 120 ? 12.510 -9.361 -20.109 1.00 97.19 120 GLU A N 1
ATOM 907 C CA . GLU A 1 120 ? 12.443 -9.239 -18.652 1.00 97.19 120 GLU A CA 1
ATOM 908 C C . GLU A 1 120 ? 11.031 -9.518 -18.114 1.00 97.19 120 GLU A C 1
ATOM 910 O O . GLU A 1 120 ? 10.889 -10.105 -17.048 1.00 97.19 120 GLU A O 1
ATOM 915 N N . ILE A 1 121 ? 9.981 -9.172 -18.866 1.00 96.12 121 ILE A N 1
ATOM 916 C CA . ILE A 1 121 ? 8.587 -9.448 -18.486 1.00 96.12 121 ILE A CA 1
ATOM 917 C C . ILE A 1 121 ? 8.285 -10.949 -18.516 1.00 96.12 121 ILE A C 1
ATOM 919 O O . ILE A 1 121 ? 7.624 -11.453 -17.605 1.00 96.12 121 ILE A O 1
ATOM 923 N N . LYS A 1 122 ? 8.810 -11.672 -19.514 1.00 95.81 122 LYS A N 1
ATOM 924 C CA . LYS A 1 122 ? 8.697 -13.139 -19.588 1.00 95.81 122 LYS A CA 1
ATOM 925 C C . LYS A 1 122 ? 9.366 -13.795 -18.389 1.00 95.81 122 LYS A C 1
ATOM 927 O O . LYS A 1 122 ? 8.710 -14.532 -17.659 1.00 95.81 122 LYS A O 1
ATOM 932 N N . LEU A 1 123 ? 10.626 -13.436 -18.126 1.00 96.69 123 LEU A N 1
ATOM 933 C CA . LEU A 1 123 ? 11.374 -13.937 -16.968 1.00 96.69 123 LEU A CA 1
ATOM 934 C C . LEU A 1 123 ? 10.644 -13.649 -15.652 1.00 96.69 123 LEU A C 1
ATOM 936 O O . LEU A 1 123 ? 10.516 -14.523 -14.792 1.00 96.69 123 LEU A O 1
ATOM 940 N N . ALA A 1 124 ? 10.125 -12.430 -15.505 1.00 96.25 124 ALA A N 1
ATOM 941 C CA . ALA A 1 124 ? 9.382 -12.014 -14.330 1.00 96.25 124 ALA A CA 1
ATOM 942 C C . ALA A 1 124 ? 8.138 -12.882 -14.118 1.00 96.25 124 ALA A C 1
ATOM 944 O O . ALA A 1 124 ? 7.898 -13.346 -13.000 1.00 96.25 124 ALA A O 1
ATOM 945 N N . ARG A 1 125 ? 7.375 -13.152 -15.184 1.00 93.81 125 ARG A N 1
ATOM 946 C CA . ARG A 1 125 ? 6.183 -13.999 -15.115 1.00 93.81 125 ARG A CA 1
ATOM 947 C C . ARG A 1 125 ? 6.528 -15.452 -14.795 1.00 93.81 125 ARG A C 1
ATOM 949 O O . ARG A 1 125 ? 5.901 -16.034 -13.912 1.00 93.81 125 ARG A O 1
ATOM 956 N N . GLU A 1 126 ? 7.538 -16.004 -15.461 1.00 95.06 126 GLU A N 1
ATOM 957 C CA . GLU A 1 126 ? 8.022 -17.377 -15.261 1.00 95.06 126 GLU A CA 1
ATOM 958 C C . GLU A 1 126 ? 8.563 -17.611 -13.845 1.00 95.06 126 GLU A C 1
ATOM 960 O O . GLU A 1 126 ? 8.417 -18.706 -13.305 1.00 95.06 126 GLU A O 1
ATOM 965 N N . SER A 1 127 ? 9.124 -16.579 -13.203 1.00 96.00 127 SER A N 1
ATOM 966 C CA . SER A 1 127 ? 9.643 -16.682 -11.832 1.00 96.00 127 SER A CA 1
ATOM 967 C C . SER A 1 127 ? 8.581 -17.043 -10.787 1.00 96.00 127 SER A C 1
ATOM 969 O O . SER A 1 127 ? 8.922 -17.526 -9.708 1.00 96.00 127 SER A O 1
ATOM 971 N N . GLY A 1 128 ? 7.305 -16.734 -11.050 1.00 94.12 128 GLY A N 1
ATOM 972 C CA . GLY A 1 128 ? 6.217 -16.835 -10.070 1.00 94.12 128 GLY A CA 1
ATOM 973 C C . GLY A 1 128 ? 6.337 -15.876 -8.873 1.00 94.12 128 GLY A C 1
ATOM 974 O O . GLY A 1 128 ? 5.514 -15.931 -7.960 1.00 94.12 128 GLY A O 1
ATOM 975 N N . VAL A 1 129 ? 7.351 -15.003 -8.857 1.00 94.50 129 VAL A N 1
ATOM 976 C CA . VAL A 1 129 ? 7.648 -14.063 -7.763 1.00 94.50 129 VAL A CA 1
ATOM 977 C C . VAL A 1 129 ? 7.163 -12.648 -8.076 1.00 94.50 129 VAL A C 1
ATOM 979 O O . VAL A 1 129 ? 6.728 -11.933 -7.168 1.00 94.50 129 VAL A O 1
ATOM 982 N N . VAL A 1 130 ? 7.240 -12.235 -9.342 1.00 95.94 130 VAL A N 1
ATOM 983 C CA . VAL A 1 130 ? 6.803 -10.911 -9.798 1.00 95.94 130 VAL A CA 1
ATOM 984 C C . VAL A 1 130 ? 5.348 -10.970 -10.257 1.00 95.94 130 VAL A C 1
ATOM 986 O O . VAL A 1 130 ? 4.987 -11.756 -11.131 1.00 95.94 130 VAL A O 1
ATOM 989 N N . PHE A 1 131 ? 4.516 -10.101 -9.682 1.00 94.88 131 PHE A N 1
ATOM 990 C CA . PHE A 1 131 ? 3.071 -10.064 -9.923 1.00 94.88 131 PHE A CA 1
ATOM 991 C C . PHE A 1 131 ? 2.602 -8.851 -10.714 1.00 94.88 131 PHE A C 1
ATOM 993 O O . PHE A 1 131 ? 1.464 -8.859 -11.171 1.00 94.88 131 PHE A O 1
ATOM 1000 N N . ALA A 1 132 ? 3.421 -7.806 -10.841 1.00 95.31 132 ALA A N 1
ATOM 1001 C CA . ALA A 1 132 ? 3.066 -6.619 -11.608 1.00 95.31 132 ALA A CA 1
ATOM 1002 C C . ALA A 1 132 ? 4.298 -5.780 -11.973 1.00 95.31 132 ALA A C 1
ATOM 1004 O O . ALA A 1 132 ? 5.371 -5.923 -11.382 1.00 95.31 132 ALA A O 1
ATOM 1005 N N . VAL A 1 133 ? 4.118 -4.837 -12.894 1.00 95.19 133 VAL A N 1
ATOM 1006 C CA . VAL A 1 133 ? 5.117 -3.805 -13.201 1.00 95.19 133 VAL A CA 1
ATOM 1007 C C . VAL A 1 133 ? 4.553 -2.444 -12.823 1.00 95.19 133 VAL A C 1
ATOM 1009 O O . VAL A 1 133 ? 3.407 -2.121 -13.130 1.00 95.19 133 VAL A O 1
ATOM 1012 N N . LYS A 1 134 ? 5.353 -1.633 -12.136 1.00 94.50 134 LYS A N 1
ATOM 1013 C CA . LYS A 1 134 ? 4.983 -0.310 -11.654 1.00 94.50 134 LYS A CA 1
ATOM 1014 C C . LYS A 1 134 ? 5.568 0.780 -12.544 1.00 94.50 134 LYS A C 1
ATOM 1016 O O . LYS A 1 134 ? 6.781 0.944 -12.637 1.00 94.50 134 LYS A O 1
ATOM 1021 N N . LEU A 1 135 ? 4.678 1.582 -13.116 1.00 89.88 135 LEU A N 1
ATOM 1022 C CA . LEU A 1 135 ? 4.991 2.803 -13.841 1.00 89.88 135 LEU A CA 1
ATOM 1023 C C . LEU A 1 135 ? 5.044 3.991 -12.878 1.00 89.88 135 LEU A C 1
ATOM 1025 O O . LEU A 1 135 ? 4.059 4.321 -12.205 1.00 89.88 135 LEU A O 1
ATOM 1029 N N . TYR A 1 136 ? 6.196 4.659 -12.874 1.00 82.12 136 TYR A N 1
ATOM 1030 C CA . TYR A 1 136 ? 6.385 5.989 -12.305 1.00 82.12 136 TYR A CA 1
ATOM 1031 C C . TYR A 1 136 ? 6.716 6.969 -13.437 1.00 82.12 136 TYR A C 1
ATOM 1033 O O . TYR A 1 136 ? 7.697 6.737 -14.150 1.00 82.12 136 TYR A O 1
ATOM 1041 N N . PRO A 1 137 ? 5.947 8.058 -13.619 1.00 75.62 137 PRO A N 1
ATOM 1042 C CA . PRO A 1 137 ? 6.383 9.143 -14.488 1.00 75.62 137 PRO A CA 1
ATOM 1043 C C . PRO A 1 137 ? 7.681 9.745 -13.936 1.00 75.62 137 PRO A C 1
ATOM 1045 O O .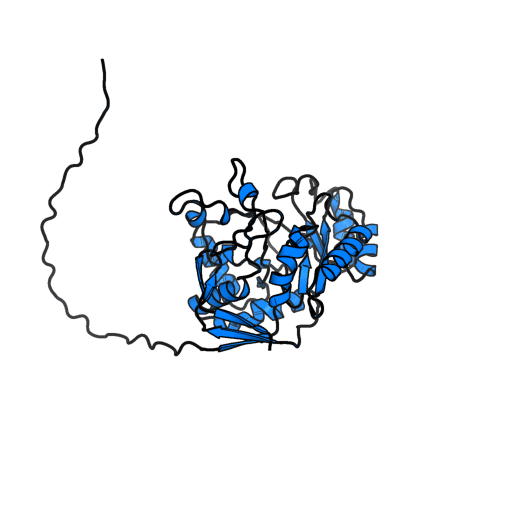 PRO A 1 137 ? 7.807 9.918 -12.717 1.00 75.62 137 PRO A O 1
ATOM 1048 N N . ALA A 1 138 ? 8.642 10.044 -14.812 1.00 72.00 138 ALA A N 1
ATOM 1049 C CA . ALA A 1 138 ? 9.941 10.567 -14.398 1.00 72.00 138 ALA A CA 1
ATOM 1050 C C . ALA A 1 138 ? 9.794 11.829 -13.519 1.00 72.00 138 ALA A C 1
ATOM 1052 O O . ALA A 1 138 ? 9.187 12.820 -13.920 1.00 72.00 138 ALA A O 1
ATOM 1053 N N . GLY A 1 139 ? 10.333 11.782 -12.296 1.00 66.50 139 GLY A N 1
ATOM 1054 C CA . GLY A 1 139 ? 10.319 12.896 -11.339 1.00 66.50 139 GLY A CA 1
ATOM 1055 C C . GLY A 1 139 ? 9.007 13.127 -10.571 1.00 66.50 139 GLY A C 1
ATOM 1056 O O . GLY A 1 139 ? 8.964 14.024 -9.731 1.00 66.50 139 GLY A O 1
ATOM 1057 N N . ALA A 1 140 ? 7.955 12.331 -10.794 1.00 62.59 140 ALA A N 1
ATOM 1058 C CA . ALA A 1 140 ? 6.648 12.546 -10.164 1.00 62.59 140 ALA A CA 1
ATOM 1059 C C . ALA A 1 140 ? 6.600 12.233 -8.657 1.00 62.59 140 ALA A C 1
ATOM 1061 O O . ALA A 1 140 ? 5.737 12.745 -7.951 1.00 62.59 140 ALA A O 1
ATOM 1062 N N . THR A 1 141 ? 7.492 11.379 -8.142 1.00 65.81 141 THR A N 1
ATOM 1063 C CA . THR A 1 141 ? 7.503 10.967 -6.724 1.00 65.81 141 THR A CA 1
ATOM 1064 C C . THR A 1 141 ? 8.886 10.523 -6.213 1.00 65.81 141 THR A C 1
ATOM 1066 O O . THR A 1 141 ? 9.898 10.597 -6.915 1.00 65.81 141 THR A O 1
ATOM 1069 N N . THR A 1 142 ? 8.961 10.068 -4.961 1.00 61.91 142 THR A N 1
ATOM 1070 C CA . THR A 1 142 ? 10.191 9.599 -4.310 1.00 61.91 142 THR A CA 1
ATOM 1071 C C . THR A 1 142 ? 10.861 8.477 -5.111 1.00 61.91 142 THR A C 1
ATOM 1073 O O . THR A 1 142 ? 10.259 7.428 -5.343 1.00 61.91 142 THR A O 1
ATOM 1076 N N . ASN A 1 143 ? 12.133 8.691 -5.468 1.00 68.81 143 ASN A N 1
ATOM 1077 C CA . ASN A 1 143 ? 12.988 7.784 -6.253 1.00 68.81 143 ASN A CA 1
ATOM 1078 C C . ASN A 1 143 ? 12.463 7.494 -7.669 1.00 68.81 143 ASN A C 1
ATOM 1080 O O . ASN A 1 143 ? 12.667 6.403 -8.185 1.00 68.81 143 ASN A O 1
ATOM 1084 N N . SER A 1 144 ? 11.777 8.460 -8.286 1.00 70.69 144 SER A N 1
ATOM 1085 C CA . SER A 1 144 ? 11.240 8.313 -9.646 1.00 70.69 144 SER A CA 1
ATOM 1086 C C . SER A 1 144 ? 12.118 8.925 -10.746 1.00 70.69 144 SER A C 1
ATOM 1088 O O . SER A 1 144 ? 11.635 9.152 -11.852 1.00 70.69 144 SER A O 1
ATOM 1090 N N . GLN A 1 145 ? 13.388 9.251 -10.462 1.00 71.94 145 GLN A N 1
ATOM 1091 C CA . GLN A 1 145 ? 14.265 9.903 -11.448 1.00 71.94 145 GLN A CA 1
ATOM 1092 C C . GLN A 1 145 ? 14.494 9.033 -12.691 1.00 71.94 145 GLN A C 1
ATOM 1094 O O . GLN A 1 145 ? 14.539 9.561 -13.795 1.00 71.94 145 GLN A O 1
ATOM 1099 N N . ASP A 1 146 ? 14.541 7.714 -12.505 1.00 72.81 146 ASP A N 1
ATOM 1100 C CA . ASP A 1 146 ? 14.744 6.725 -13.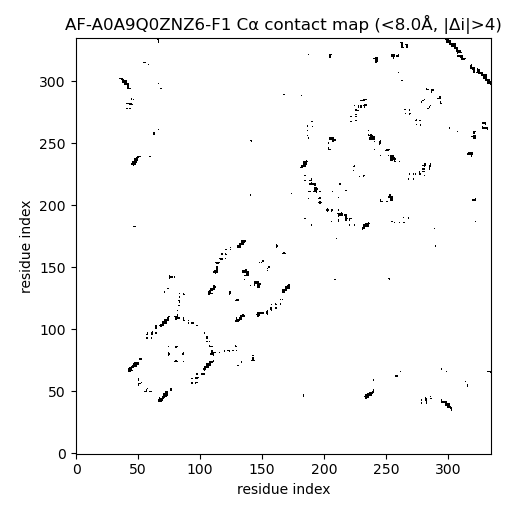570 1.00 72.81 146 ASP A CA 1
ATOM 1101 C C . ASP A 1 146 ? 13.414 6.242 -14.190 1.00 72.81 146 ASP A C 1
ATOM 1103 O O . ASP A 1 146 ? 13.340 5.171 -14.788 1.00 72.81 146 ASP A O 1
ATOM 1107 N N . GLY A 1 147 ? 12.329 7.000 -13.975 1.00 72.50 147 GLY A N 1
ATOM 1108 C CA . GLY A 1 147 ? 10.982 6.722 -14.481 1.00 72.50 147 GLY A CA 1
ATOM 1109 C C . GLY A 1 147 ? 10.839 6.821 -15.999 1.00 72.50 147 GLY A C 1
ATOM 1110 O O . GLY A 1 147 ? 11.755 7.211 -16.717 1.00 72.50 147 GLY A O 1
ATOM 1111 N N . VAL A 1 148 ? 9.644 6.483 -16.481 1.00 77.12 148 VAL A N 1
ATOM 1112 C CA . VAL A 1 148 ? 9.315 6.491 -17.913 1.00 77.12 148 VAL A CA 1
ATOM 1113 C C . VAL A 1 148 ? 9.260 7.923 -18.441 1.00 77.12 148 VAL A C 1
ATOM 1115 O O . VAL A 1 148 ? 8.607 8.781 -17.836 1.00 77.12 148 VAL A O 1
ATOM 1118 N N . THR A 1 149 ? 9.904 8.163 -19.587 1.00 76.56 149 THR A N 1
ATOM 1119 C CA . THR A 1 149 ? 9.845 9.454 -20.300 1.00 76.56 149 THR A CA 1
ATOM 1120 C C . THR A 1 149 ? 8.909 9.425 -21.506 1.00 76.56 149 THR A C 1
ATOM 1122 O O . THR A 1 149 ? 8.281 10.436 -21.812 1.00 76.56 149 THR A O 1
ATOM 1125 N N . ASP A 1 150 ? 8.771 8.268 -22.159 1.00 74.31 150 ASP A N 1
ATOM 1126 C CA . ASP A 1 150 ? 7.928 8.082 -23.342 1.00 74.31 150 ASP A CA 1
ATOM 1127 C C . ASP A 1 150 ? 7.237 6.711 -23.311 1.00 74.31 150 ASP A C 1
ATOM 1129 O O . ASP A 1 150 ? 7.805 5.683 -23.688 1.00 74.31 150 ASP A O 1
ATOM 1133 N N . LEU A 1 151 ? 5.984 6.710 -22.847 1.00 77.94 151 LEU A N 1
ATOM 1134 C CA . LEU A 1 151 ? 5.205 5.490 -22.648 1.00 77.94 151 LEU A CA 1
ATOM 1135 C C . LEU A 1 151 ? 4.820 4.805 -23.966 1.00 77.94 151 LEU A C 1
ATOM 1137 O O . LEU A 1 151 ? 4.836 3.579 -24.041 1.00 77.94 151 LEU A O 1
ATOM 1141 N N . PHE A 1 152 ? 4.457 5.581 -24.989 1.00 78.56 152 PHE A N 1
ATOM 1142 C CA . PHE A 1 152 ? 3.922 5.042 -26.243 1.00 78.56 152 PHE A CA 1
ATOM 1143 C C . PHE A 1 152 ? 4.995 4.821 -27.311 1.00 78.56 152 PHE A C 1
ATOM 1145 O O . PHE A 1 152 ? 4.755 4.058 -28.240 1.00 78.56 152 PHE A O 1
ATOM 1152 N N . GLY A 1 153 ? 6.170 5.444 -27.188 1.00 83.38 153 GLY A N 1
ATOM 1153 C CA . GLY A 1 153 ? 7.317 5.134 -28.037 1.00 83.38 153 GLY A CA 1
ATOM 1154 C C . GLY A 1 153 ? 8.191 4.030 -27.449 1.00 83.38 153 GLY A C 1
ATOM 1155 O O . GLY A 1 153 ? 8.304 2.951 -28.025 1.00 83.38 153 GLY A O 1
ATOM 1156 N N . LYS A 1 154 ? 8.816 4.277 -26.292 1.00 81.50 154 LYS A N 1
ATOM 1157 C CA . LYS A 1 154 ? 9.852 3.378 -25.751 1.00 81.50 154 LYS A CA 1
ATOM 1158 C C . LYS A 1 154 ? 9.295 2.182 -24.991 1.00 81.50 154 LYS A C 1
ATOM 1160 O O . LYS A 1 154 ? 9.854 1.094 -25.077 1.00 81.50 154 LYS A O 1
ATOM 1165 N N . CYS A 1 155 ? 8.206 2.368 -24.248 1.00 87.44 155 CYS A N 1
ATOM 1166 C CA . CYS A 1 155 ? 7.648 1.297 -23.422 1.00 87.44 155 CYS A CA 1
ATOM 1167 C C . CYS A 1 155 ? 6.614 0.430 -24.150 1.00 87.44 155 CYS A C 1
ATOM 1169 O O . CYS A 1 155 ? 6.255 -0.615 -23.616 1.00 87.44 155 CYS A O 1
ATOM 1171 N N . LEU A 1 156 ? 6.153 0.805 -25.350 1.00 88.88 156 LEU A N 1
ATOM 1172 C CA . LEU A 1 156 ? 5.097 0.073 -26.059 1.00 88.88 156 LEU A CA 1
ATOM 1173 C C . LEU A 1 156 ? 5.400 -1.428 -26.243 1.00 88.88 156 LEU A C 1
ATOM 1175 O O . LEU A 1 156 ? 4.534 -2.220 -25.877 1.00 88.88 156 LEU A O 1
ATOM 1179 N N . PRO A 1 157 ? 6.614 -1.855 -26.655 1.00 90.75 157 PRO A N 1
ATOM 1180 C CA . PRO A 1 157 ? 6.922 -3.285 -26.764 1.00 90.75 157 PRO A CA 1
ATOM 1181 C C . PRO A 1 157 ? 6.817 -4.034 -25.427 1.00 90.75 157 PRO A C 1
ATOM 1183 O O . PRO A 1 157 ? 6.443 -5.202 -25.379 1.00 90.75 157 PRO A O 1
ATOM 1186 N N . VAL A 1 158 ? 7.146 -3.365 -24.318 1.00 91.81 158 VAL A N 1
ATOM 1187 C CA . VAL A 1 158 ? 7.027 -3.934 -22.967 1.00 91.81 158 VAL A CA 1
ATOM 1188 C C . VAL A 1 158 ? 5.559 -4.034 -22.559 1.00 91.81 158 VAL A C 1
ATOM 1190 O O . VAL A 1 158 ? 5.161 -5.027 -21.961 1.00 91.81 158 VAL A O 1
ATOM 1193 N N . LEU A 1 159 ? 4.747 -3.025 -22.889 1.00 91.31 159 LEU A N 1
ATOM 1194 C CA . LEU A 1 159 ? 3.313 -3.018 -22.599 1.00 91.31 159 LEU A CA 1
ATOM 1195 C C . LEU A 1 159 ? 2.560 -4.109 -23.370 1.00 91.31 159 LEU A C 1
ATOM 1197 O O . LEU A 1 159 ? 1.670 -4.739 -22.802 1.00 91.31 159 LEU A O 1
ATOM 1201 N N . GLU A 1 160 ? 2.922 -4.342 -24.633 1.00 91.06 160 GLU A N 1
ATOM 1202 C CA . GLU A 1 160 ? 2.377 -5.434 -25.449 1.00 91.06 160 GLU A CA 1
ATOM 1203 C C . GLU A 1 160 ? 2.692 -6.792 -24.815 1.00 91.06 160 GLU A C 1
ATOM 1205 O O . GLU A 1 160 ? 1.783 -7.580 -24.558 1.00 91.06 160 GLU A O 1
ATOM 1210 N N . GLU A 1 161 ? 3.950 -7.021 -24.435 1.00 94.31 161 GLU A N 1
ATOM 1211 C CA . GLU A 1 161 ? 4.353 -8.255 -23.758 1.00 94.31 161 GLU A CA 1
ATOM 1212 C C . GLU A 1 161 ? 3.658 -8.437 -22.399 1.00 94.31 161 GLU A C 1
ATOM 1214 O O . GLU A 1 161 ? 3.213 -9.530 -22.053 1.00 94.31 161 GLU A O 1
ATOM 1219 N N . MET A 1 162 ? 3.499 -7.365 -21.618 1.00 93.06 162 MET A N 1
ATOM 1220 C CA . MET A 1 162 ? 2.736 -7.425 -20.369 1.00 93.06 162 MET A CA 1
ATOM 1221 C C . MET A 1 162 ? 1.286 -7.859 -20.605 1.00 93.06 162 MET A C 1
ATOM 1223 O O . MET A 1 162 ? 0.755 -8.645 -19.817 1.00 93.06 162 MET A O 1
ATOM 1227 N N . ALA A 1 163 ? 0.651 -7.378 -21.677 1.00 90.12 163 ALA A N 1
ATOM 1228 C CA . ALA A 1 163 ? -0.701 -7.788 -22.035 1.00 90.12 163 ALA A CA 1
ATOM 1229 C C . ALA A 1 163 ? -0.760 -9.280 -22.406 1.00 90.12 163 ALA A C 1
ATOM 1231 O O . ALA A 1 163 ? -1.648 -9.981 -21.920 1.00 90.12 163 ALA A O 1
ATOM 1232 N N . GLU A 1 164 ? 0.206 -9.786 -23.180 1.00 92.19 164 GLU A N 1
ATOM 1233 C CA . GLU A 1 164 ? 0.306 -11.213 -23.530 1.00 92.19 164 GLU A CA 1
ATOM 1234 C C . GLU A 1 164 ? 0.469 -12.110 -22.291 1.00 92.19 164 GLU A C 1
ATOM 1236 O O . GLU A 1 164 ? -0.199 -13.138 -22.163 1.00 92.19 164 GLU A O 1
ATOM 1241 N N . GLN A 1 165 ? 1.292 -11.690 -21.325 1.00 91.44 165 GLN A N 1
ATOM 1242 C CA . GLN A 1 165 ? 1.542 -12.432 -20.081 1.00 91.44 165 GLN A CA 1
ATOM 1243 C C . GLN A 1 165 ? 0.432 -12.282 -19.023 1.00 91.44 165 GLN A C 1
ATOM 1245 O O . GLN A 1 165 ? 0.525 -12.878 -17.941 1.00 91.44 165 GLN A O 1
ATOM 1250 N N . ASN A 1 166 ? -0.613 -11.487 -19.301 1.00 88.88 166 ASN A N 1
ATOM 1251 C CA . ASN A 1 166 ? -1.603 -11.027 -18.319 1.00 88.88 166 ASN A CA 1
ATOM 1252 C C . ASN A 1 166 ? -0.944 -10.418 -17.064 1.00 88.88 166 ASN A C 1
ATOM 1254 O O . ASN A 1 166 ? -1.377 -10.660 -15.937 1.00 88.88 166 ASN A O 1
ATOM 1258 N N . MET A 1 167 ? 0.135 -9.655 -17.258 1.00 91.62 167 MET A N 1
ATOM 1259 C CA . MET A 1 167 ? 0.875 -8.969 -16.204 1.00 91.62 167 MET A CA 1
ATOM 1260 C C . MET A 1 167 ? 0.257 -7.581 -15.949 1.00 91.62 167 MET A C 1
ATOM 1262 O O . MET A 1 167 ? 0.296 -6.723 -16.834 1.00 91.62 167 MET A O 1
ATOM 1266 N N . PRO A 1 168 ? -0.284 -7.307 -14.749 1.00 89.12 168 PRO A N 1
ATOM 1267 C CA . PRO A 1 168 ? -0.834 -6.000 -14.410 1.00 89.12 168 PRO A CA 1
ATOM 1268 C C . PRO A 1 168 ? 0.192 -4.863 -14.518 1.00 89.12 168 PRO A C 1
ATOM 1270 O O . PRO A 1 168 ? 1.311 -4.953 -14.003 1.00 89.12 168 PRO A O 1
ATOM 1273 N N . LEU A 1 169 ? -0.235 -3.748 -15.119 1.00 91.06 169 LEU A N 1
ATOM 1274 C CA . LEU A 1 169 ? 0.460 -2.465 -15.053 1.00 91.06 169 LEU A CA 1
ATOM 1275 C C . LEU A 1 169 ? -0.114 -1.632 -13.907 1.00 91.06 169 LEU A C 1
ATOM 1277 O O . LEU A 1 169 ? -1.272 -1.214 -13.937 1.00 91.06 169 LEU A O 1
ATOM 1281 N N . LEU A 1 170 ? 0.712 -1.354 -12.905 1.00 88.69 170 LEU A N 1
ATOM 1282 C CA . LEU A 1 170 ? 0.368 -0.452 -11.815 1.00 88.69 170 LEU A CA 1
ATOM 1283 C C . LEU A 1 170 ? 0.795 0.950 -12.222 1.00 88.69 170 LEU A C 1
ATOM 1285 O O . LEU A 1 170 ? 1.966 1.187 -12.505 1.00 88.69 170 LEU A O 1
ATOM 1289 N N . VAL A 1 171 ? -0.136 1.893 -12.242 1.00 83.69 171 VAL A N 1
ATOM 1290 C CA . VAL A 1 171 ? 0.139 3.247 -12.727 1.00 83.69 171 VAL A CA 1
ATOM 1291 C C . VAL A 1 171 ? 0.082 4.215 -11.558 1.00 83.69 171 VAL A C 1
ATOM 1293 O O . VAL A 1 171 ? -0.942 4.336 -10.888 1.00 83.69 171 VAL A O 1
ATOM 1296 N N . HIS A 1 172 ? 1.167 4.951 -11.323 1.00 71.81 172 HIS A N 1
ATOM 1297 C CA . HIS A 1 172 ? 1.078 6.200 -10.570 1.00 71.81 172 HIS A CA 1
ATOM 1298 C C . HIS A 1 172 ? 0.514 7.287 -11.500 1.00 71.81 172 HIS A C 1
ATOM 1300 O O . HIS A 1 172 ? 1.259 8.081 -12.068 1.00 71.81 172 HIS A O 1
ATOM 1306 N N . GLY A 1 173 ? -0.797 7.234 -11.751 1.00 61.56 173 GLY A N 1
ATOM 1307 C CA . GLY A 1 173 ? -1.470 8.062 -12.753 1.00 61.56 173 GLY A CA 1
ATOM 1308 C C . GLY A 1 173 ? -2.219 9.234 -12.128 1.00 61.56 173 GLY A C 1
ATOM 1309 O O . GLY A 1 173 ? -3.055 9.036 -11.251 1.00 61.56 173 GLY A O 1
ATOM 1310 N N . GLU A 1 174 ? -1.970 10.451 -12.612 1.00 53.84 174 GLU A N 1
ATOM 1311 C CA . GLU A 1 174 ? -2.730 11.652 -12.224 1.00 53.84 174 GLU A CA 1
ATOM 1312 C C . GLU A 1 174 ? -3.975 11.892 -13.109 1.00 53.84 174 GLU A C 1
ATOM 1314 O O . GLU A 1 174 ? -4.729 12.837 -12.881 1.00 53.84 174 GLU A O 1
ATOM 1319 N N . SER A 1 175 ? -4.232 11.015 -14.089 1.00 40.34 175 SER A N 1
ATOM 1320 C CA . SER A 1 175 ? -5.468 10.953 -14.885 1.00 40.34 175 SER A CA 1
ATOM 1321 C C . SER A 1 175 ? -5.619 9.578 -15.559 1.00 40.34 175 SER A C 1
ATOM 1323 O O . SER A 1 175 ? -4.628 9.029 -16.038 1.00 40.34 175 SER A O 1
ATOM 1325 N N . CYS A 1 176 ? -6.835 9.013 -15.599 1.00 37.53 176 CYS A N 1
ATOM 1326 C CA . CYS A 1 176 ? -7.174 7.779 -16.331 1.00 37.53 176 CYS A CA 1
ATOM 1327 C C . CYS A 1 176 ? -8.683 7.691 -16.643 1.00 37.53 176 CYS A C 1
ATOM 1329 O O . CYS A 1 176 ? -9.510 7.993 -15.782 1.00 37.53 176 CYS A O 1
ATOM 1331 N N . SER A 1 177 ? -9.049 7.196 -17.834 1.00 36.38 177 SER A N 1
ATOM 1332 C CA . SER A 1 177 ? -10.425 6.790 -18.177 1.00 36.38 177 SER A CA 1
ATOM 1333 C C . SER A 1 177 ? -10.452 5.604 -19.160 1.00 36.38 177 SER A C 1
ATOM 1335 O O . SER A 1 177 ? -9.822 5.693 -20.209 1.00 36.38 177 SER A O 1
ATOM 1337 N N . TYR A 1 178 ? -11.273 4.588 -18.831 1.00 37.25 178 TYR A N 1
ATOM 1338 C CA . TYR A 1 178 ? -11.675 3.362 -19.572 1.00 37.25 178 TYR A CA 1
ATOM 1339 C C . TYR A 1 178 ? -10.816 2.079 -19.428 1.00 37.25 178 TYR A C 1
ATOM 1341 O O . TYR A 1 178 ? -9.594 2.129 -19.430 1.00 37.25 178 TYR A O 1
ATOM 1349 N N . GLY A 1 179 ? -11.493 0.914 -19.310 1.00 54.88 179 GLY A N 1
ATOM 1350 C CA . GLY A 1 179 ? -10.912 -0.449 -19.349 1.00 54.88 179 GLY A CA 1
ATOM 1351 C C . GLY A 1 179 ? -11.173 -1.353 -18.123 1.00 54.88 179 GLY A C 1
ATOM 1352 O O . GLY A 1 179 ? -11.954 -1.005 -17.224 1.00 54.88 179 GLY A O 1
ATOM 1353 N N . SER A 1 180 ? -10.474 -2.502 -18.079 1.00 76.62 180 SER A N 1
ATOM 1354 C CA . SER A 1 180 ? -10.318 -3.445 -16.943 1.00 76.62 180 SER A CA 1
ATOM 1355 C C . SER A 1 180 ? -9.518 -2.825 -15.788 1.00 76.62 180 SER A C 1
ATOM 1357 O O . SER A 1 180 ? -8.563 -3.393 -15.275 1.00 76.62 180 SER A O 1
ATOM 1359 N N . VAL A 1 181 ? -9.877 -1.599 -15.427 1.00 84.38 181 VAL A N 1
ATOM 1360 C CA . VAL A 1 181 ? -9.151 -0.746 -14.494 1.00 84.38 181 VAL A CA 1
ATOM 1361 C C . VAL A 1 181 ? -9.783 -0.862 -13.116 1.00 84.38 181 VAL A C 1
ATOM 1363 O O . VAL A 1 181 ? -11.010 -0.778 -12.974 1.00 84.38 181 VAL A O 1
ATOM 1366 N N . ALA A 1 182 ? -8.926 -1.005 -12.114 1.00 90.50 182 ALA A N 1
ATOM 1367 C CA . ALA A 1 182 ? -9.252 -0.895 -10.704 1.00 90.50 182 ALA A CA 1
ATOM 1368 C C . ALA A 1 182 ? -8.357 0.160 -10.039 1.00 90.50 182 ALA A C 1
ATOM 1370 O O . ALA A 1 182 ? -7.407 0.652 -10.649 1.00 90.50 182 ALA A O 1
ATOM 1371 N N . ALA A 1 183 ? -8.676 0.528 -8.802 1.00 93.81 183 ALA A N 1
ATO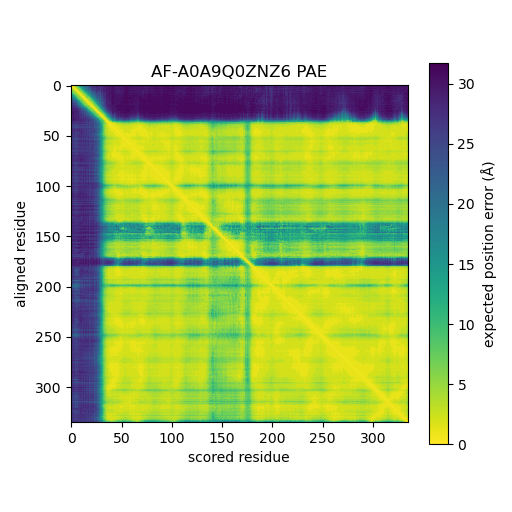M 1372 C CA . ALA A 1 183 ? -7.926 1.512 -8.037 1.00 93.81 183 ALA A CA 1
ATOM 1373 C C . ALA A 1 183 ? -7.734 1.056 -6.589 1.00 93.81 183 ALA A C 1
ATOM 1375 O O . ALA A 1 183 ? -8.685 0.661 -5.907 1.00 93.81 183 ALA A O 1
ATOM 1376 N N . THR A 1 184 ? -6.499 1.181 -6.110 1.00 97.44 184 THR A N 1
ATOM 1377 C CA . THR A 1 184 ? -6.195 1.128 -4.684 1.00 97.44 184 THR A CA 1
ATOM 1378 C C . THR A 1 184 ? -6.517 2.466 -4.032 1.00 97.44 184 THR A C 1
ATOM 1380 O O . THR A 1 184 ? -6.371 3.527 -4.643 1.00 97.44 184 THR A O 1
ATOM 1383 N N . VAL A 1 185 ? -6.973 2.434 -2.782 1.00 98.12 185 VAL A N 1
ATOM 1384 C CA . VAL A 1 185 ? -7.299 3.652 -2.032 1.00 98.12 185 VAL A CA 1
ATOM 1385 C C . VAL A 1 185 ? -6.684 3.601 -0.646 1.00 98.12 185 VAL A C 1
ATOM 1387 O O . VAL A 1 185 ? -6.921 2.650 0.097 1.00 98.12 185 VAL A O 1
ATOM 1390 N N . THR A 1 186 ? -5.939 4.645 -0.284 1.00 98.56 186 THR A N 1
ATOM 1391 C CA . THR A 1 186 ? -5.161 4.711 0.959 1.00 98.56 186 THR A CA 1
ATOM 1392 C C . THR A 1 186 ? -5.974 5.258 2.146 1.00 98.56 186 THR A C 1
ATOM 1394 O O . THR A 1 186 ? -6.931 6.013 1.932 1.00 98.56 186 THR A O 1
ATOM 1397 N N . PRO A 1 187 ? -5.594 4.965 3.408 1.00 98.31 187 PRO A N 1
ATOM 1398 C CA . PRO A 1 187 ? -6.284 5.493 4.588 1.00 98.31 187 PRO A CA 1
ATOM 1399 C C . PRO A 1 187 ? -6.266 7.026 4.650 1.00 98.31 187 PRO A C 1
ATOM 1401 O O . PRO A 1 187 ? -7.287 7.662 4.916 1.00 98.31 187 PRO A O 1
ATOM 1404 N N . GLN A 1 188 ? -5.121 7.646 4.347 1.00 98.38 188 GLN A N 1
ATOM 1405 C CA . GLN A 1 188 ? -4.959 9.099 4.398 1.00 98.38 188 GLN A CA 1
ATOM 1406 C C . GLN A 1 188 ? -5.850 9.837 3.402 1.00 98.38 188 GLN A C 1
ATOM 1408 O O . GLN A 1 188 ? -6.345 10.908 3.731 1.00 98.38 188 GLN A O 1
ATOM 1413 N N . HIS A 1 189 ? -6.111 9.274 2.220 1.00 98.50 189 HIS A N 1
ATOM 1414 C CA . HIS A 1 189 ? -6.982 9.908 1.227 1.00 98.50 189 HIS A CA 1
ATOM 1415 C C . HIS A 1 189 ? -8.475 9.732 1.533 1.00 98.50 189 HIS A C 1
ATOM 1417 O O . HIS A 1 189 ? -9.300 10.435 0.952 1.00 98.50 189 HIS A O 1
ATOM 1423 N N . LEU A 1 190 ? -8.824 8.827 2.452 1.00 98.38 190 LEU A N 1
ATOM 1424 C CA . LEU A 1 190 ? -10.183 8.674 2.971 1.00 98.38 190 LEU A CA 1
ATOM 1425 C C . LEU A 1 190 ? -10.443 9.574 4.179 1.00 98.38 190 LEU A C 1
ATOM 1427 O O . LEU A 1 190 ? -11.544 10.102 4.324 1.00 98.38 190 LEU A O 1
ATOM 1431 N N . LEU A 1 191 ? -9.439 9.768 5.034 1.00 98.06 191 LEU A N 1
ATOM 1432 C CA . LEU A 1 191 ? -9.579 10.506 6.292 1.00 98.06 191 LEU A CA 1
ATOM 1433 C C . LEU A 1 191 ? -9.202 11.980 6.181 1.00 98.06 191 LEU A C 1
ATOM 1435 O O . LEU A 1 191 ? -9.837 12.824 6.807 1.00 98.06 191 LEU A O 1
ATOM 1439 N N . LEU A 1 192 ? -8.191 12.306 5.378 1.00 98.12 192 LEU A N 1
ATOM 1440 C CA . LEU A 1 192 ? -7.618 13.642 5.321 1.00 98.12 192 LEU A CA 1
ATOM 1441 C C . LEU A 1 192 ? -7.965 14.337 4.005 1.00 98.12 192 LEU A C 1
ATOM 1443 O O . LEU A 1 192 ? -8.030 13.742 2.930 1.00 98.12 192 LEU A O 1
ATOM 1447 N N . ASN A 1 193 ? -8.140 15.650 4.093 1.00 98.06 193 ASN A N 1
ATOM 1448 C CA . ASN A 1 193 ? -8.098 16.548 2.948 1.00 98.06 193 ASN A CA 1
ATOM 1449 C C . ASN A 1 193 ? -6.882 17.477 3.093 1.00 98.06 193 ASN A C 1
ATOM 1451 O O . ASN A 1 193 ? -6.211 17.495 4.123 1.00 98.06 193 ASN A O 1
ATOM 1455 N N . ARG A 1 194 ? -6.589 18.277 2.068 1.00 97.00 194 ARG A N 1
ATOM 1456 C CA . ARG A 1 194 ? -5.394 19.131 2.008 1.00 97.00 194 ARG A CA 1
ATOM 1457 C C . ARG A 1 194 ? -5.243 20.102 3.179 1.00 97.00 194 ARG A C 1
ATOM 1459 O O . ARG A 1 194 ? -4.129 20.537 3.436 1.00 97.00 194 ARG A O 1
ATOM 1466 N N . ASN A 1 195 ? -6.322 20.452 3.882 1.00 97.25 195 ASN A N 1
ATOM 1467 C CA . ASN A 1 195 ? -6.227 21.332 5.046 1.00 97.25 195 ASN A CA 1
ATOM 1468 C C . ASN A 1 195 ? -5.439 20.667 6.185 1.00 97.25 195 ASN A C 1
ATOM 1470 O O . ASN A 1 195 ? -4.782 21.373 6.942 1.00 97.25 195 ASN A O 1
ATOM 1474 N N . ALA A 1 196 ? -5.425 19.330 6.257 1.00 97.12 196 ALA A N 1
ATOM 1475 C CA . ALA A 1 196 ? -4.634 18.575 7.229 1.00 97.12 196 ALA A CA 1
ATOM 1476 C C . ALA A 1 196 ? -3.116 18.786 7.072 1.00 97.12 196 ALA A C 1
ATOM 1478 O O . ALA A 1 196 ? -2.372 18.548 8.017 1.00 97.12 196 ALA A O 1
ATOM 1479 N N . LEU A 1 197 ? -2.641 19.262 5.912 1.00 96.50 197 LEU A N 1
ATOM 1480 C CA . LEU A 1 197 ? -1.237 19.653 5.722 1.00 96.50 197 LEU A CA 1
ATOM 1481 C C . LEU A 1 197 ? -0.879 20.945 6.463 1.00 96.50 197 LEU A C 1
ATOM 1483 O O . LEU A 1 197 ? 0.299 21.191 6.693 1.00 96.50 197 LEU A O 1
ATOM 1487 N N . PHE A 1 198 ? -1.868 21.776 6.799 1.00 96.50 198 PHE A N 1
ATOM 1488 C CA . PHE A 1 198 ? -1.665 23.134 7.315 1.00 96.50 198 PHE A CA 1
ATOM 1489 C C . PHE A 1 198 ? -2.390 23.390 8.646 1.00 96.50 198 PHE A C 1
ATOM 1491 O O . PHE A 1 198 ? -2.423 24.521 9.135 1.00 96.50 198 PHE A O 1
ATOM 1498 N N . GLN A 1 199 ? -3.004 22.361 9.236 1.00 90.38 199 GLN A N 1
ATOM 1499 C CA . GLN A 1 199 ? -3.756 22.490 10.477 1.00 90.38 199 GLN A CA 1
ATOM 1500 C C . GLN A 1 199 ? -2.804 22.744 11.651 1.00 90.38 199 GLN A C 1
ATOM 1502 O O . GLN A 1 199 ? -1.970 21.907 11.986 1.00 90.38 199 GLN A O 1
ATOM 1507 N N . GLY A 1 200 ? -2.922 23.924 12.270 1.00 90.38 200 GLY A N 1
ATOM 1508 C CA . GLY A 1 200 ? -2.037 24.339 13.365 1.00 90.38 200 GLY A CA 1
ATOM 1509 C C . GLY A 1 200 ? -0.582 24.589 12.944 1.00 90.38 200 GLY A C 1
ATOM 1510 O O . GLY A 1 200 ? 0.281 24.687 13.807 1.00 90.38 200 GLY A O 1
ATOM 1511 N N . GLY A 1 201 ? -0.306 24.687 11.638 1.00 94.19 201 GLY A N 1
ATOM 1512 C CA . GLY A 1 201 ? 1.042 24.764 11.072 1.00 94.19 201 GLY A CA 1
ATOM 1513 C C . GLY A 1 201 ? 1.265 23.714 9.984 1.00 94.19 201 GLY A C 1
ATOM 1514 O O . GLY A 1 201 ? 0.378 22.913 9.693 1.00 94.19 201 GLY A O 1
ATOM 1515 N N . LEU A 1 202 ? 2.445 23.727 9.359 1.00 95.31 202 LEU A N 1
ATOM 1516 C CA . LEU A 1 202 ? 2.814 22.709 8.375 1.00 95.31 202 LEU A CA 1
ATOM 1517 C C . LEU A 1 202 ? 2.965 21.348 9.072 1.00 95.31 202 LEU A C 1
ATOM 1519 O O . LEU A 1 202 ? 3.802 21.202 9.957 1.00 95.31 202 LEU A O 1
ATOM 1523 N N . GLN A 1 203 ? 2.183 20.361 8.638 1.00 97.06 203 GLN A N 1
ATOM 1524 C CA . GLN A 1 203 ? 2.194 18.988 9.146 1.00 97.06 203 GLN A CA 1
ATOM 1525 C C . GLN A 1 203 ? 2.911 18.067 8.141 1.00 97.06 203 GLN A C 1
ATOM 1527 O O . GLN A 1 203 ? 2.261 17.482 7.267 1.00 97.06 203 GLN A O 1
ATOM 1532 N N . PRO A 1 204 ? 4.250 17.912 8.212 1.00 97.19 204 PRO A N 1
ATOM 1533 C CA . PRO A 1 204 ? 5.009 17.150 7.217 1.00 97.19 204 PRO A CA 1
ATOM 1534 C C . PRO A 1 204 ? 4.631 15.665 7.193 1.00 97.19 204 PRO A C 1
ATOM 1536 O O . PRO A 1 204 ? 4.690 15.034 6.138 1.00 97.19 204 PRO A O 1
ATOM 1539 N N . HIS A 1 205 ? 4.184 15.098 8.315 1.00 97.81 205 HIS A N 1
ATOM 1540 C CA . HIS A 1 205 ? 3.742 13.699 8.398 1.00 97.81 205 HIS A CA 1
ATOM 1541 C C . HIS A 1 205 ? 2.452 13.416 7.616 1.00 97.81 205 HIS A C 1
ATOM 1543 O O . HIS A 1 205 ? 2.208 12.269 7.264 1.00 97.81 205 HIS A O 1
ATOM 1549 N N . ASN A 1 206 ? 1.704 14.458 7.228 1.00 97.69 206 ASN A N 1
ATOM 1550 C CA . ASN A 1 206 ? 0.547 14.358 6.332 1.00 97.69 206 ASN A CA 1
ATOM 1551 C C . ASN A 1 206 ? 0.912 14.549 4.845 1.00 97.69 206 ASN A C 1
ATOM 1553 O O . ASN A 1 206 ? 0.057 14.404 3.968 1.00 97.69 206 ASN A O 1
ATOM 1557 N N . TYR A 1 207 ? 2.171 14.880 4.532 1.00 97.62 207 TYR A N 1
ATOM 1558 C CA . TYR A 1 207 ? 2.634 15.097 3.161 1.00 97.62 207 TYR A CA 1
ATOM 1559 C C . TYR A 1 207 ? 2.972 13.778 2.450 1.00 97.62 207 TYR A C 1
ATOM 1561 O O . TYR A 1 207 ? 3.875 13.044 2.860 1.00 97.62 207 TYR A O 1
ATOM 1569 N N . CYS A 1 208 ? 2.271 13.504 1.347 1.00 97.25 208 CYS A N 1
ATOM 1570 C CA . CYS A 1 208 ? 2.489 12.372 0.444 1.00 97.25 208 CYS A CA 1
ATOM 1571 C C . CYS A 1 208 ? 2.222 12.750 -1.015 1.00 97.25 208 CYS A C 1
ATOM 1573 O O . CYS A 1 208 ? 1.793 13.869 -1.307 1.00 97.25 208 CYS A O 1
ATOM 1575 N N . LEU A 1 209 ? 2.501 11.808 -1.919 1.00 91.25 209 LEU A N 1
ATOM 1576 C CA . LEU A 1 209 ? 2.211 11.917 -3.343 1.00 91.25 209 LEU A CA 1
ATOM 1577 C C . LEU A 1 209 ? 1.382 10.704 -3.801 1.00 91.25 209 LEU A C 1
ATOM 1579 O O . LEU A 1 209 ? 1.809 9.580 -3.541 1.00 91.25 209 LEU A O 1
ATOM 1583 N N . PRO A 1 210 ? 0.247 10.907 -4.501 1.00 94.25 210 PRO A N 1
ATOM 1584 C CA . PRO A 1 210 ? -0.335 12.203 -4.864 1.00 94.25 210 PRO A CA 1
ATOM 1585 C C . PRO A 1 210 ? -0.742 13.027 -3.633 1.00 94.25 210 PRO A C 1
ATOM 1587 O O . PRO A 1 210 ? -1.101 12.475 -2.601 1.00 94.25 210 PRO A O 1
ATOM 1590 N N . VAL A 1 211 ? -0.664 14.360 -3.725 1.00 94.56 211 VAL A N 1
ATOM 1591 C CA . VAL A 1 211 ? -0.954 15.228 -2.568 1.00 94.56 211 VAL A CA 1
ATOM 1592 C C . VAL A 1 211 ? -2.422 15.137 -2.148 1.00 94.56 211 VAL A C 1
ATOM 1594 O O . VAL A 1 211 ? -3.300 15.054 -3.014 1.00 94.56 211 VAL A O 1
ATOM 1597 N N . LEU A 1 212 ? -2.698 15.250 -0.845 1.00 96.94 212 LEU A N 1
ATOM 1598 C CA . LEU A 1 212 ? -4.055 15.413 -0.320 1.00 96.94 212 LEU A CA 1
ATOM 1599 C C . LEU A 1 212 ? -4.803 16.519 -1.085 1.00 96.94 212 LEU A C 1
ATOM 1601 O O . LEU A 1 212 ? -4.255 17.584 -1.385 1.00 96.94 212 LEU A O 1
ATOM 1605 N N . LYS A 1 213 ? -6.071 16.267 -1.420 1.00 96.94 213 LYS A N 1
ATOM 1606 C CA . LYS A 1 213 ? -6.902 17.166 -2.238 1.00 96.94 213 LYS A CA 1
ATOM 1607 C C . LYS A 1 213 ? -7.999 17.829 -1.400 1.00 96.94 213 LYS A C 1
ATOM 1609 O O . LYS A 1 213 ? -8.065 17.665 -0.189 1.00 96.94 213 LYS A O 1
ATOM 1614 N N . ARG A 1 214 ? -8.835 18.661 -2.024 1.00 98.19 214 ARG A N 1
ATOM 1615 C CA . ARG A 1 214 ? -9.994 19.311 -1.376 1.00 98.19 214 ARG A CA 1
ATOM 1616 C C . ARG A 1 214 ? -10.969 18.282 -0.792 1.00 98.19 214 ARG A C 1
ATOM 1618 O O . ARG A 1 214 ? -11.068 17.167 -1.294 1.00 98.19 214 ARG A O 1
ATOM 1625 N N . GLU A 1 215 ? -11.749 18.714 0.195 1.00 98.19 215 GLU A N 1
ATOM 1626 C CA . GLU A 1 215 ? -12.749 17.886 0.881 1.00 98.19 215 GLU A CA 1
ATOM 1627 C C . GLU A 1 215 ? -13.738 17.201 -0.073 1.00 98.19 215 GLU A C 1
ATOM 1629 O O . GLU A 1 215 ? -14.030 16.024 0.098 1.00 98.19 215 GLU A O 1
ATOM 1634 N N . ILE A 1 216 ? -14.162 17.885 -1.141 1.00 98.12 216 ILE A N 1
ATOM 1635 C CA . ILE A 1 216 ? -15.037 17.300 -2.171 1.00 98.12 216 ILE A CA 1
ATOM 1636 C C . ILE A 1 216 ? -14.445 16.031 -2.809 1.00 98.12 216 ILE A C 1
ATOM 1638 O O . ILE A 1 216 ? -15.179 15.107 -3.142 1.00 98.12 216 ILE A O 1
ATOM 1642 N N . HIS A 1 217 ? -13.118 15.955 -2.953 1.00 97.81 217 HIS A N 1
ATOM 1643 C CA . HIS A 1 217 ? -12.454 14.784 -3.519 1.00 97.81 217 HIS A CA 1
ATOM 1644 C C . HIS A 1 217 ? -12.360 13.664 -2.485 1.00 97.81 217 HIS A C 1
ATOM 1646 O O . HIS A 1 217 ? -12.637 12.519 -2.819 1.00 97.81 217 HIS A O 1
ATOM 1652 N N . ARG A 1 218 ? -12.044 13.994 -1.223 1.00 98.31 218 ARG A N 1
ATOM 1653 C CA . ARG A 1 218 ? -12.054 13.026 -0.116 1.00 98.31 218 ARG A CA 1
ATOM 1654 C C . ARG A 1 218 ? -13.431 12.367 0.009 1.00 98.31 218 ARG A C 1
ATOM 1656 O O . ARG A 1 218 ? -13.529 11.146 0.024 1.00 98.31 218 ARG A O 1
ATOM 1663 N N . GLN A 1 219 ? -14.500 13.166 0.004 1.00 98.31 219 GLN A N 1
ATOM 1664 C CA . GLN A 1 219 ? -15.882 12.678 0.055 1.00 98.31 219 GLN A CA 1
ATOM 1665 C C . GLN A 1 219 ? -16.242 11.798 -1.147 1.00 98.31 219 GLN A C 1
ATOM 1667 O O . GLN A 1 219 ? -16.869 10.755 -0.968 1.00 98.31 219 GLN A O 1
ATOM 1672 N N . ALA A 1 220 ? -15.814 12.172 -2.358 1.00 98.12 220 ALA A N 1
ATOM 1673 C CA . ALA A 1 220 ? -16.030 11.357 -3.553 1.00 98.12 220 ALA A CA 1
ATOM 1674 C C . ALA A 1 220 ? -15.340 9.986 -3.447 1.00 98.12 220 ALA A C 1
ATOM 1676 O O . ALA A 1 220 ? -15.947 8.969 -3.777 1.00 98.12 220 ALA A O 1
ATOM 1677 N N . ILE A 1 221 ? -14.105 9.942 -2.935 1.00 97.19 221 ILE A N 1
ATOM 1678 C CA . ILE A 1 221 ? -13.369 8.689 -2.726 1.00 97.19 221 ILE A CA 1
ATOM 1679 C C . ILE A 1 221 ? -14.051 7.844 -1.641 1.00 97.19 221 ILE A C 1
ATOM 1681 O O . ILE A 1 221 ? -14.270 6.654 -1.857 1.00 97.19 221 ILE A O 1
ATOM 1685 N N . VAL A 1 222 ? -14.457 8.443 -0.513 1.00 98.38 222 VAL A N 1
ATOM 1686 C CA . VAL A 1 222 ? -15.215 7.738 0.538 1.00 98.38 222 VAL A CA 1
ATOM 1687 C C . VAL A 1 222 ? -16.499 7.136 -0.032 1.00 98.38 222 VAL A C 1
ATOM 1689 O O . VAL A 1 222 ? -16.766 5.955 0.180 1.00 98.38 222 VAL A O 1
ATOM 1692 N N . SER A 1 223 ? -17.269 7.904 -0.806 1.00 97.88 223 SER A N 1
ATOM 1693 C CA . SER A 1 223 ? -18.482 7.412 -1.467 1.00 97.88 223 SER A CA 1
ATOM 1694 C C . SER A 1 223 ? -18.186 6.253 -2.427 1.00 97.88 223 SER A C 1
ATOM 1696 O O . SER A 1 223 ? -18.895 5.248 -2.416 1.00 97.88 223 SER A O 1
ATOM 1698 N N . ALA A 1 224 ? -17.105 6.344 -3.207 1.00 96.12 224 ALA A N 1
ATOM 1699 C CA . ALA A 1 224 ? -16.699 5.297 -4.136 1.00 96.12 224 ALA A CA 1
ATOM 1700 C C . ALA A 1 224 ? -16.332 3.987 -3.416 1.00 96.12 224 ALA A C 1
ATOM 1702 O O . ALA A 1 224 ? -16.885 2.940 -3.759 1.00 96.12 224 ALA A O 1
ATOM 1703 N N . VAL A 1 225 ? -15.473 4.027 -2.390 1.00 96.31 225 VAL A N 1
ATOM 1704 C CA . VAL A 1 225 ? -15.032 2.804 -1.686 1.00 96.31 225 VAL A CA 1
ATOM 1705 C C . VAL A 1 225 ? -16.143 2.182 -0.838 1.00 96.31 225 VAL A C 1
ATOM 1707 O O . VAL A 1 225 ? -16.248 0.961 -0.757 1.00 96.31 225 VAL A O 1
ATOM 1710 N N . THR A 1 226 ? -17.033 3.001 -0.267 1.00 97.69 226 THR A N 1
ATOM 1711 C CA . THR A 1 226 ? -18.167 2.531 0.556 1.00 97.69 226 THR A CA 1
ATOM 1712 C C . THR A 1 226 ? -19.414 2.194 -0.271 1.00 97.69 226 THR A C 1
ATOM 1714 O O . THR A 1 226 ? -20.426 1.731 0.264 1.00 97.69 226 THR A O 1
ATOM 1717 N N . SER A 1 227 ? -19.361 2.344 -1.599 1.00 96.88 227 SER A N 1
ATOM 1718 C CA . SER A 1 227 ? -20.446 1.926 -2.498 1.00 96.88 227 SER A CA 1
ATOM 1719 C C . SER A 1 227 ? -20.591 0.400 -2.577 1.00 96.88 227 SER A C 1
ATOM 1721 O O . SER A 1 227 ? -21.710 -0.091 -2.722 1.00 96.88 227 SER A O 1
ATOM 1723 N N . GLY A 1 228 ? -19.496 -0.350 -2.398 1.00 93.62 228 GLY A N 1
ATOM 1724 C CA . GLY A 1 228 ? -19.420 -1.797 -2.650 1.00 93.62 228 GLY A CA 1
ATOM 1725 C C . GLY A 1 228 ? -18.964 -2.152 -4.070 1.00 93.62 228 GLY A C 1
ATOM 1726 O O . GLY A 1 228 ? -19.003 -3.316 -4.464 1.00 93.62 228 GLY A O 1
ATOM 1727 N N . ASN A 1 229 ? -18.535 -1.163 -4.858 1.00 95.25 229 ASN A N 1
ATOM 1728 C CA . ASN A 1 229 ? -17.982 -1.385 -6.187 1.00 95.25 229 ASN A CA 1
ATOM 1729 C C . ASN A 1 229 ? -16.663 -2.178 -6.112 1.00 95.25 229 ASN A C 1
ATOM 1731 O O . ASN A 1 229 ? -15.706 -1.761 -5.461 1.00 95.25 229 ASN A O 1
ATOM 1735 N N . LYS A 1 230 ? -16.605 -3.298 -6.842 1.00 94.25 230 LYS A N 1
ATOM 1736 C CA . LYS A 1 230 ? -15.470 -4.234 -6.862 1.00 94.25 230 LYS A CA 1
ATOM 1737 C C . LYS A 1 230 ? -14.177 -3.655 -7.445 1.00 94.25 230 LYS A C 1
ATOM 1739 O O . LYS A 1 230 ? -13.117 -4.236 -7.260 1.00 94.25 230 LYS A O 1
ATOM 1744 N N . LYS A 1 231 ? -14.249 -2.513 -8.139 1.00 93.00 231 LYS A N 1
ATOM 1745 C CA . LYS A 1 231 ? -13.079 -1.826 -8.710 1.00 93.00 231 LYS A CA 1
ATOM 1746 C C . LYS A 1 231 ? -12.223 -1.095 -7.675 1.00 93.00 231 LYS A C 1
ATOM 1748 O O . LYS A 1 231 ? -11.157 -0.613 -8.039 1.00 93.00 231 LYS A O 1
ATOM 1753 N N . PHE A 1 232 ? -12.678 -0.980 -6.428 1.00 96.94 232 PHE A N 1
ATOM 1754 C CA . PHE A 1 232 ? -11.913 -0.347 -5.359 1.00 96.94 232 PHE A CA 1
ATOM 1755 C C . PHE A 1 232 ? -11.517 -1.374 -4.309 1.00 96.94 232 PHE A C 1
ATOM 1757 O O . PHE A 1 232 ? -12.358 -2.131 -3.816 1.00 96.94 232 PHE A O 1
ATOM 1764 N N . PHE A 1 233 ? -10.240 -1.371 -3.949 1.00 98.25 233 PHE A N 1
ATOM 1765 C CA . PHE A 1 233 ? -9.701 -2.231 -2.904 1.00 98.25 233 PHE A CA 1
ATOM 1766 C C . PHE A 1 233 ? -8.585 -1.547 -2.123 1.00 98.25 233 PHE A C 1
ATOM 1768 O O . PHE A 1 233 ? -8.083 -0.483 -2.495 1.00 98.25 233 PHE A O 1
ATOM 1775 N N . LEU A 1 234 ? -8.243 -2.148 -0.990 1.00 98.50 234 LEU A N 1
ATOM 1776 C CA . LEU A 1 234 ? -7.242 -1.635 -0.068 1.00 98.50 234 LEU A CA 1
ATOM 1777 C C . LEU A 1 234 ? -5.861 -1.560 -0.734 1.00 98.50 234 LEU A C 1
ATOM 1779 O O . LEU A 1 234 ? -5.368 -2.525 -1.298 1.00 98.50 234 LEU A O 1
ATOM 1783 N N . GLY A 1 235 ? -5.207 -0.411 -0.638 1.00 98.50 235 GLY A N 1
ATOM 1784 C CA . GLY A 1 235 ? -3.766 -0.301 -0.853 1.00 98.50 235 GLY A CA 1
ATOM 1785 C C . GLY A 1 235 ? -3.271 0.850 -0.006 1.00 98.50 235 GLY A C 1
ATOM 1786 O O . GLY A 1 235 ? -3.776 1.965 -0.140 1.00 98.50 235 GLY A O 1
ATOM 1787 N N . THR A 1 236 ? -2.363 0.574 0.923 1.00 98.62 236 THR A N 1
ATOM 1788 C CA . THR A 1 236 ? -2.065 1.531 1.990 1.00 98.62 236 THR A CA 1
ATOM 1789 C C . THR A 1 236 ? -1.201 2.689 1.513 1.00 98.62 236 THR A C 1
ATOM 1791 O O . THR A 1 236 ? -1.311 3.800 2.041 1.00 98.62 236 THR A O 1
ATOM 1794 N N . ASP A 1 237 ? -0.341 2.427 0.526 1.00 98.19 237 ASP A N 1
ATOM 1795 C CA . ASP A 1 237 ? 0.806 3.268 0.189 1.00 98.19 237 ASP A CA 1
ATOM 1796 C C . ASP A 1 237 ? 1.587 3.660 1.453 1.00 98.19 237 ASP A C 1
ATOM 1798 O O . ASP A 1 237 ? 2.071 4.786 1.579 1.00 98.19 237 ASP A O 1
ATOM 1802 N N . SER A 1 238 ? 1.671 2.739 2.426 1.00 98.62 238 SER A N 1
ATOM 1803 C CA . SER A 1 238 ? 2.453 2.953 3.638 1.00 98.62 238 SER A CA 1
ATOM 1804 C C . SER A 1 238 ? 3.901 3.166 3.222 1.00 98.62 238 SER A C 1
ATOM 1806 O O . SER A 1 238 ? 4.543 2.277 2.659 1.00 98.62 238 SER A O 1
ATOM 1808 N N . ALA A 1 239 ? 4.390 4.379 3.455 1.00 98.12 239 ALA A N 1
ATOM 1809 C CA . ALA A 1 239 ? 5.642 4.884 2.918 1.00 98.12 239 ALA A CA 1
ATOM 1810 C C . ALA A 1 239 ? 6.488 5.465 4.059 1.00 98.12 239 ALA A C 1
ATOM 1812 O O . ALA A 1 239 ? 6.550 6.687 4.227 1.00 98.12 239 ALA A O 1
ATOM 1813 N N . PRO A 1 240 ? 7.147 4.605 4.859 1.00 97.75 240 PRO A N 1
ATOM 1814 C CA . PRO A 1 240 ? 7.908 5.040 6.019 1.00 97.75 240 PRO A CA 1
ATOM 1815 C C . PRO A 1 240 ? 9.098 5.911 5.617 1.00 97.75 240 PRO A C 1
ATOM 1817 O O . PRO A 1 240 ? 9.794 5.643 4.629 1.00 97.75 240 PRO A O 1
ATOM 1820 N N . HIS A 1 241 ? 9.326 6.944 6.422 1.00 97.81 241 HIS A N 1
ATOM 1821 C CA . HIS A 1 241 ? 10.515 7.782 6.427 1.00 97.81 241 HIS A CA 1
ATOM 1822 C C . HIS A 1 241 ? 10.878 8.091 7.876 1.00 97.81 241 HIS A C 1
ATOM 1824 O O . HIS A 1 241 ? 9.997 8.345 8.695 1.00 97.81 241 HIS A O 1
ATOM 1830 N N . GLU A 1 242 ? 12.174 8.092 8.167 1.00 97.62 242 GLU A N 1
ATOM 1831 C CA . GLU A 1 242 ? 12.694 8.548 9.453 1.00 97.62 242 GLU A CA 1
ATOM 1832 C C . GLU A 1 242 ? 12.288 10.014 9.709 1.00 97.62 242 GLU A C 1
ATOM 1834 O O . GLU A 1 242 ? 12.166 10.822 8.779 1.00 97.62 242 GLU A O 1
ATOM 1839 N N . LYS A 1 243 ? 12.020 10.339 10.977 1.00 98.06 243 LYS A N 1
ATOM 1840 C CA . LYS A 1 243 ? 11.410 11.593 11.421 1.00 98.06 243 LYS A CA 1
ATOM 1841 C C . LYS A 1 243 ? 12.183 12.815 10.936 1.00 98.06 243 LYS A C 1
ATOM 1843 O O . LYS A 1 243 ? 11.562 13.722 10.386 1.00 98.06 243 LYS A O 1
ATOM 1848 N N . ARG A 1 244 ? 13.516 12.833 11.036 1.00 97.50 244 ARG A N 1
ATOM 1849 C CA . ARG A 1 244 ? 14.340 13.962 10.564 1.00 97.50 244 ARG A CA 1
ATOM 1850 C C . ARG A 1 244 ? 14.249 14.143 9.052 1.00 97.50 244 ARG A C 1
ATOM 1852 O O . ARG A 1 244 ? 14.324 15.269 8.579 1.00 97.50 244 ARG A O 1
ATOM 1859 N N . ARG A 1 245 ? 14.023 13.082 8.270 1.00 96.69 245 ARG A N 1
ATOM 1860 C CA . ARG A 1 245 ? 13.775 13.202 6.817 1.00 96.69 245 ARG A CA 1
ATOM 1861 C C . ARG A 1 245 ? 12.418 13.819 6.476 1.00 96.69 245 ARG A C 1
ATOM 1863 O O . ARG A 1 245 ? 12.264 14.369 5.383 1.00 96.69 245 ARG A O 1
ATOM 1870 N N . LYS A 1 246 ? 11.432 13.719 7.369 1.00 97.62 246 LYS A N 1
ATOM 1871 C CA . LYS A 1 246 ? 10.123 14.383 7.247 1.00 97.62 246 LYS A CA 1
ATOM 1872 C C . LYS A 1 246 ? 10.185 15.822 7.763 1.00 97.62 246 LYS A C 1
ATOM 1874 O O . LYS A 1 246 ? 9.706 16.729 7.092 1.00 97.62 246 LYS A O 1
ATOM 1879 N N . GLU A 1 247 ? 10.822 16.026 8.909 1.00 97.38 247 GLU A N 1
ATOM 1880 C CA . GLU A 1 247 ? 10.984 17.305 9.610 1.00 97.38 247 GLU A CA 1
ATOM 1881 C C . GLU A 1 247 ? 12.275 18.018 9.174 1.00 97.38 247 GLU A C 1
ATOM 1883 O O . GLU A 1 247 ? 13.166 18.297 9.974 1.00 97.38 247 GLU A O 1
ATOM 1888 N N . SER A 1 248 ? 12.390 18.297 7.874 1.00 96.12 248 SER A N 1
ATOM 1889 C CA . SER A 1 248 ? 13.551 18.971 7.277 1.00 96.12 248 SER A CA 1
ATOM 1890 C C . SER A 1 248 ? 13.127 20.088 6.315 1.00 96.12 248 SER A C 1
ATOM 1892 O O . SER A 1 248 ? 11.951 20.156 5.946 1.00 96.12 248 SER A O 1
ATOM 1894 N N . PRO A 1 249 ? 14.064 20.941 5.842 1.00 94.94 249 PRO A N 1
ATOM 1895 C CA . PRO A 1 249 ? 13.763 21.956 4.828 1.00 94.94 249 PRO A CA 1
ATOM 1896 C C . PRO A 1 249 ? 13.161 21.394 3.529 1.00 94.94 249 PRO A C 1
ATOM 1898 O O . PRO A 1 249 ? 12.476 22.117 2.812 1.00 94.94 249 PRO A O 1
ATOM 1901 N N . CYS A 1 250 ? 13.400 20.111 3.228 1.00 93.25 250 CYS A N 1
ATOM 1902 C CA . CYS A 1 250 ? 12.822 19.396 2.091 1.00 93.25 250 CYS A CA 1
ATOM 1903 C C . CYS A 1 250 ? 12.284 18.032 2.557 1.00 93.25 250 CYS A C 1
ATOM 1905 O O . CYS A 1 250 ? 12.904 16.984 2.359 1.00 93.25 250 CYS A O 1
ATOM 1907 N N . GLY A 1 251 ? 11.140 18.063 3.246 1.00 93.62 251 GLY A N 1
ATOM 1908 C CA . GLY A 1 251 ? 10.502 16.877 3.815 1.00 93.62 251 GLY A CA 1
ATOM 1909 C C . GLY A 1 251 ? 10.112 15.835 2.761 1.00 93.62 251 GLY A C 1
ATOM 1910 O O . GLY A 1 251 ? 9.465 16.148 1.761 1.00 93.62 251 GLY A O 1
ATOM 1911 N N . CYS A 1 252 ? 10.469 14.570 2.998 1.00 93.38 252 CYS A N 1
ATOM 1912 C CA . CYS A 1 252 ? 10.125 13.468 2.094 1.00 93.38 252 CYS A CA 1
ATOM 1913 C C . CYS A 1 252 ? 8.599 13.251 2.000 1.00 93.38 252 CYS A C 1
ATOM 1915 O O . CYS A 1 252 ? 7.878 13.354 2.996 1.00 93.38 252 CYS A O 1
ATOM 1917 N N . ALA A 1 253 ? 8.101 12.888 0.816 1.00 94.62 253 ALA A N 1
ATOM 1918 C CA . ALA A 1 253 ? 6.700 12.524 0.612 1.00 94.62 253 ALA A CA 1
ATOM 1919 C C . ALA A 1 253 ? 6.447 11.058 1.001 1.00 94.62 253 ALA A C 1
ATOM 1921 O O . ALA A 1 253 ? 7.105 10.158 0.483 1.00 94.62 253 ALA A O 1
ATOM 1922 N N . GLY A 1 254 ? 5.464 10.826 1.871 1.00 97.44 254 GLY A N 1
ATOM 1923 C CA . GLY A 1 254 ? 5.054 9.493 2.317 1.00 97.44 254 GLY A CA 1
ATOM 1924 C C . GLY A 1 254 ? 4.422 9.535 3.705 1.00 97.44 254 GLY A C 1
ATOM 1925 O O . GLY A 1 254 ? 4.869 10.307 4.555 1.00 97.44 254 GLY A O 1
ATOM 1926 N N . ILE A 1 255 ? 3.383 8.728 3.925 1.00 98.50 255 ILE A N 1
ATOM 1927 C CA . ILE A 1 255 ? 2.735 8.570 5.233 1.00 98.50 255 ILE A CA 1
ATOM 1928 C C . ILE A 1 255 ? 2.933 7.131 5.686 1.00 98.50 255 ILE A C 1
ATOM 1930 O O . ILE A 1 255 ? 2.690 6.200 4.922 1.00 98.50 255 ILE A O 1
ATOM 1934 N N . TYR A 1 256 ? 3.364 6.946 6.930 1.00 98.69 256 TYR A N 1
ATOM 1935 C CA . TYR A 1 256 ? 3.511 5.623 7.514 1.00 98.69 256 TYR A CA 1
ATOM 1936 C C . TYR A 1 256 ? 2.224 5.202 8.219 1.00 98.69 256 TYR A C 1
ATOM 1938 O O . TYR A 1 256 ? 1.922 5.699 9.296 1.00 98.69 256 TYR A O 1
ATOM 1946 N N . ASN A 1 257 ? 1.442 4.312 7.618 1.00 98.62 257 ASN A N 1
ATOM 1947 C CA . ASN A 1 257 ? 0.110 3.961 8.126 1.00 98.62 257 ASN A CA 1
ATOM 1948 C C . ASN A 1 257 ? -0.091 2.448 8.327 1.00 98.62 257 ASN A C 1
ATOM 1950 O O . ASN A 1 257 ? -1.100 2.065 8.912 1.00 98.62 257 ASN A O 1
ATOM 1954 N N . ALA A 1 258 ? 0.859 1.597 7.914 1.00 98.25 258 ALA A N 1
ATOM 1955 C CA . ALA A 1 258 ? 0.759 0.138 8.044 1.00 98.25 258 ALA A CA 1
ATOM 1956 C C . ALA A 1 258 ? 0.328 -0.346 9.448 1.00 98.25 258 ALA A C 1
ATOM 1958 O O . ALA A 1 258 ? -0.565 -1.188 9.504 1.00 98.25 258 ALA A O 1
ATOM 1959 N N . PRO A 1 259 ? 0.842 0.206 10.573 1.00 97.88 259 PRO A N 1
ATOM 1960 C CA . PRO A 1 259 ? 0.458 -0.254 11.915 1.00 97.88 259 PRO A CA 1
ATOM 1961 C C . PRO A 1 259 ? -1.003 0.033 12.297 1.00 97.88 259 PRO A C 1
ATOM 1963 O O . PRO A 1 259 ? -1.520 -0.555 13.240 1.00 97.88 259 PRO A O 1
ATOM 1966 N N . VAL A 1 260 ? -1.657 0.974 11.610 1.00 98.25 260 VAL A N 1
ATOM 1967 C CA . VAL A 1 260 ? -2.997 1.485 11.953 1.00 98.25 260 VAL A CA 1
ATOM 1968 C C . VAL A 1 260 ? -4.006 1.316 10.813 1.00 98.25 260 VAL A C 1
ATOM 1970 O O . VAL A 1 260 ? -5.180 1.637 10.978 1.00 98.25 260 VAL A O 1
ATOM 1973 N N . ALA A 1 261 ? -3.584 0.813 9.650 1.00 98.38 261 ALA A N 1
ATOM 1974 C CA . ALA A 1 261 ? -4.367 0.854 8.417 1.00 98.38 261 ALA A CA 1
ATOM 1975 C C . ALA A 1 261 ? -5.758 0.217 8.568 1.00 98.38 261 ALA A C 1
ATOM 1977 O O . ALA A 1 261 ? -6.758 0.848 8.228 1.00 98.38 261 ALA A O 1
ATOM 1978 N N . ILE A 1 262 ? -5.841 -0.995 9.127 1.00 98.38 262 ILE A N 1
ATOM 1979 C CA . ILE A 1 262 ? -7.115 -1.710 9.306 1.00 98.38 262 ILE A CA 1
ATOM 1980 C C . ILE A 1 262 ? -8.065 -0.953 10.242 1.00 98.38 262 ILE A C 1
ATOM 1982 O O . ILE A 1 262 ? -9.246 -0.806 9.924 1.00 98.38 262 ILE A O 1
ATOM 1986 N N . SER A 1 263 ? -7.553 -0.400 11.344 1.00 98.19 263 SER A N 1
ATOM 1987 C CA . SER A 1 263 ? -8.322 0.444 12.266 1.00 98.19 263 SER A CA 1
ATOM 1988 C C . SER A 1 263 ? -8.877 1.693 11.577 1.00 98.19 263 SER A C 1
ATOM 1990 O O . SER A 1 263 ? -10.034 2.060 11.783 1.00 98.19 263 SER A O 1
ATOM 1992 N N . LEU A 1 264 ? -8.070 2.332 10.724 1.00 98.56 264 LEU A N 1
ATOM 1993 C CA . LEU A 1 264 ? -8.460 3.529 9.982 1.00 98.56 264 LEU A CA 1
ATOM 1994 C C . LEU A 1 264 ? -9.513 3.231 8.906 1.00 98.56 264 LEU A C 1
ATOM 1996 O O . LEU A 1 264 ? -10.477 3.985 8.778 1.00 98.56 264 LEU A O 1
ATOM 2000 N N . TYR A 1 265 ? -9.388 2.125 8.165 1.00 98.62 265 TYR A N 1
ATOM 2001 C CA . TYR A 1 265 ? -10.437 1.714 7.226 1.00 98.62 265 TYR A CA 1
ATOM 2002 C C . TYR A 1 265 ? -11.734 1.353 7.953 1.00 98.62 265 TYR A C 1
ATOM 2004 O O . TYR A 1 265 ? -12.801 1.789 7.527 1.00 98.62 265 TYR A O 1
ATOM 2012 N N . ALA A 1 266 ? -11.661 0.624 9.072 1.00 98.12 266 ALA A N 1
ATOM 2013 C CA . ALA A 1 266 ? -12.840 0.304 9.875 1.00 98.12 266 ALA A CA 1
ATOM 2014 C C . ALA A 1 266 ? -13.566 1.573 10.345 1.00 98.12 266 ALA A C 1
ATOM 2016 O O . ALA A 1 266 ? -14.778 1.672 10.164 1.00 98.12 266 ALA A O 1
ATOM 2017 N N . LYS A 1 267 ? -12.822 2.578 10.831 1.00 97.69 267 LYS A N 1
ATOM 2018 C CA . LYS A 1 267 ? -13.360 3.903 11.176 1.00 97.69 267 LYS A CA 1
ATOM 2019 C C . LYS A 1 267 ? -14.105 4.546 10.002 1.00 97.69 267 LYS A C 1
ATOM 2021 O O . LYS A 1 267 ? -15.255 4.942 10.157 1.00 97.69 267 LYS A O 1
ATOM 2026 N N . VAL A 1 268 ? -13.494 4.604 8.815 1.00 98.25 268 VAL A N 1
ATOM 2027 C CA . VAL A 1 268 ? -14.122 5.206 7.620 1.00 98.25 268 VAL A CA 1
ATOM 2028 C C . VAL A 1 268 ? -15.417 4.487 7.236 1.00 98.25 268 VAL A C 1
ATOM 2030 O O . VAL A 1 268 ? -16.428 5.131 6.958 1.00 98.25 268 VAL A O 1
ATOM 2033 N N . PHE A 1 269 ? -15.403 3.153 7.206 1.00 98.50 269 PHE A N 1
ATOM 2034 C CA . PHE A 1 269 ? -16.578 2.365 6.831 1.00 98.50 269 PHE A CA 1
ATOM 2035 C C . PHE A 1 269 ? -17.674 2.420 7.907 1.00 98.50 269 PHE A C 1
ATOM 2037 O O . PHE A 1 269 ? -18.855 2.384 7.563 1.00 98.50 269 PHE A O 1
ATOM 2044 N N . GLU A 1 270 ? -17.321 2.554 9.188 1.00 97.12 270 GLU A N 1
ATOM 2045 C CA . GLU A 1 270 ? -18.272 2.800 10.279 1.00 97.12 270 GLU A CA 1
ATOM 2046 C C . GLU A 1 270 ? -18.937 4.169 10.166 1.00 97.12 270 GLU A C 1
ATOM 2048 O O . GLU A 1 270 ? -20.167 4.243 10.154 1.00 97.12 270 GLU A O 1
ATOM 2053 N N . GLU A 1 271 ? -18.152 5.234 10.005 1.00 97.00 271 GLU A N 1
ATOM 2054 C CA . GLU A 1 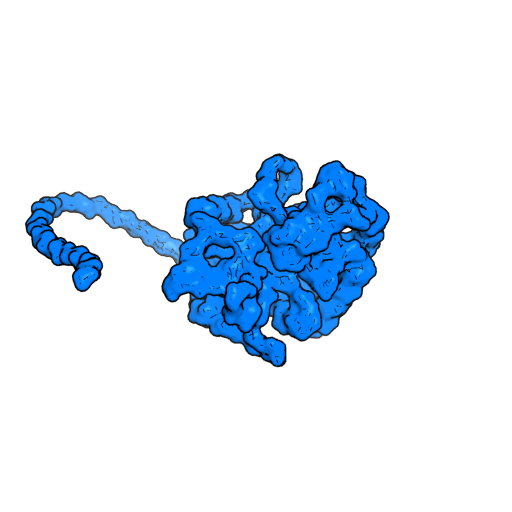271 ? -18.659 6.602 9.851 1.00 97.00 271 GLU A CA 1
ATOM 2055 C C . GLU A 1 271 ? -19.549 6.752 8.606 1.00 97.00 271 GLU A C 1
ATOM 2057 O O . GLU A 1 271 ? -20.521 7.507 8.619 1.00 97.00 271 GLU A O 1
ATOM 2062 N N . ALA A 1 272 ? -19.273 5.987 7.545 1.00 97.50 272 ALA A N 1
ATOM 2063 C CA . ALA A 1 272 ? -20.101 5.926 6.341 1.00 97.50 272 ALA A CA 1
ATOM 2064 C C . ALA A 1 272 ? -21.327 4.995 6.459 1.00 97.50 272 ALA A C 1
ATOM 2066 O O . ALA A 1 272 ? -22.118 4.901 5.519 1.00 97.50 272 ALA A O 1
ATOM 2067 N N . GLY A 1 273 ? -21.493 4.280 7.578 1.00 97.38 273 GLY A N 1
ATOM 2068 C CA . GLY A 1 273 ? -22.587 3.325 7.776 1.00 97.38 273 GLY A CA 1
ATOM 2069 C C . GLY A 1 273 ? -22.523 2.096 6.861 1.00 97.38 273 GLY A C 1
ATOM 2070 O O . GLY A 1 273 ? -23.567 1.529 6.543 1.00 97.38 273 GLY A O 1
ATOM 2071 N N . ALA A 1 274 ? -21.319 1.700 6.440 1.00 97.81 274 ALA A N 1
ATOM 2072 C CA . ALA A 1 274 ? -21.047 0.685 5.423 1.00 97.81 274 ALA A CA 1
ATOM 2073 C C . ALA A 1 274 ? -20.104 -0.438 5.906 1.00 97.81 274 ALA A C 1
ATOM 2075 O O . ALA A 1 274 ? -19.446 -1.076 5.086 1.00 97.81 274 ALA A O 1
ATOM 2076 N N . LEU A 1 275 ? -20.005 -0.698 7.220 1.00 97.00 275 LEU A N 1
ATOM 2077 C CA . LEU A 1 275 ? -19.137 -1.753 7.786 1.00 97.00 275 LEU A CA 1
ATOM 2078 C C . LEU A 1 275 ? -19.347 -3.141 7.163 1.00 97.00 275 LEU A C 1
ATOM 2080 O O . LEU A 1 275 ? -18.412 -3.934 7.114 1.00 97.00 275 LEU A O 1
ATOM 2084 N N . ASP A 1 276 ? -20.549 -3.437 6.669 1.00 97.00 276 ASP A N 1
ATOM 2085 C CA . ASP A 1 276 ? -20.874 -4.666 5.936 1.00 97.00 276 ASP A CA 1
ATOM 2086 C C . ASP A 1 276 ? -20.071 -4.840 4.635 1.00 97.00 276 ASP A C 1
ATOM 2088 O O . ASP A 1 276 ? -19.930 -5.957 4.147 1.00 97.00 276 ASP A O 1
ATOM 2092 N N . LYS A 1 277 ? -19.500 -3.758 4.097 1.00 98.25 277 LYS A N 1
ATOM 2093 C CA . LYS A 1 277 ? -18.708 -3.752 2.859 1.00 98.25 277 LYS A CA 1
ATOM 2094 C C . LYS A 1 277 ? -17.200 -3.738 3.099 1.00 98.25 277 LYS A C 1
ATOM 2096 O O . LYS A 1 277 ? -16.445 -3.846 2.132 1.00 98.25 277 LYS A O 1
ATOM 2101 N N . LEU A 1 278 ? -16.761 -3.607 4.355 1.00 98.50 278 LEU A N 1
ATOM 2102 C CA . LEU A 1 278 ? -15.343 -3.523 4.707 1.00 98.50 278 LEU A CA 1
ATOM 2103 C C . LEU A 1 278 ? -14.584 -4.762 4.216 1.00 98.50 278 LEU A C 1
ATOM 2105 O O . LEU A 1 278 ? -13.589 -4.620 3.518 1.00 98.50 278 LEU A O 1
ATOM 2109 N N . GLU A 1 279 ? -15.099 -5.962 4.496 1.00 98.62 279 GLU A N 1
ATOM 2110 C CA . GLU A 1 279 ? -14.438 -7.224 4.130 1.00 98.62 279 GLU A CA 1
ATOM 2111 C C . GLU A 1 279 ? -14.206 -7.354 2.618 1.00 98.62 279 GLU A C 1
ATOM 2113 O O . GLU A 1 279 ? -13.132 -7.763 2.179 1.00 98.62 279 GLU A O 1
ATOM 2118 N N . ALA A 1 280 ? -15.183 -6.950 1.799 1.00 98.50 280 ALA A N 1
ATOM 2119 C CA . ALA A 1 280 ? -15.024 -6.995 0.351 1.00 98.50 280 ALA A CA 1
ATOM 2120 C C . ALA A 1 280 ? -13.890 -6.075 -0.123 1.00 98.50 280 ALA A C 1
ATOM 2122 O O . ALA A 1 280 ? -13.052 -6.489 -0.924 1.00 98.50 280 ALA A O 1
ATOM 2123 N N . PHE A 1 281 ? -13.833 -4.853 0.414 1.00 98.69 281 PHE A N 1
ATOM 2124 C CA . PHE A 1 281 ? -12.799 -3.873 0.090 1.00 98.69 281 PHE A CA 1
ATOM 2125 C C . PHE A 1 281 ? -11.400 -4.310 0.551 1.00 98.69 281 PHE A C 1
ATOM 2127 O O . PHE A 1 281 ? -10.429 -4.117 -0.183 1.00 98.69 281 PHE A O 1
ATOM 2134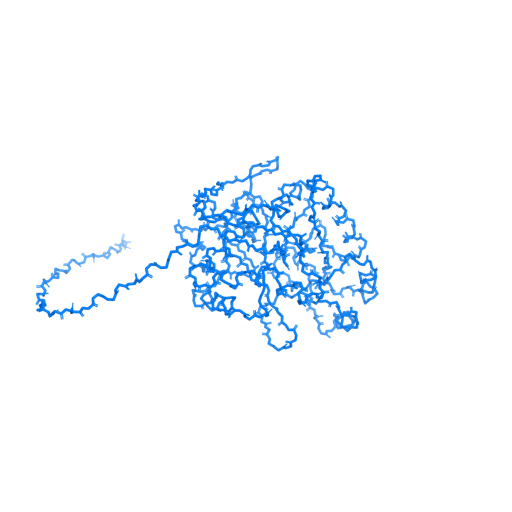 N N . THR A 1 282 ? -11.286 -4.900 1.745 1.00 98.50 282 THR A N 1
ATOM 2135 C CA . THR A 1 282 ? -9.991 -5.266 2.338 1.00 98.50 282 THR A CA 1
ATOM 2136 C C . THR A 1 282 ? -9.466 -6.626 1.888 1.00 98.50 282 THR A C 1
ATOM 2138 O O . THR A 1 282 ? -8.253 -6.822 1.879 1.00 98.50 282 THR A O 1
ATOM 2141 N N . SER A 1 283 ? -10.353 -7.563 1.535 1.00 98.50 283 SER A N 1
ATOM 2142 C CA . SER A 1 283 ? -9.991 -8.988 1.485 1.00 98.50 283 SER A CA 1
ATOM 2143 C C . SER A 1 283 ? -10.488 -9.736 0.242 1.00 98.50 283 SER A C 1
ATOM 2145 O O . SER A 1 283 ? -10.008 -10.838 -0.014 1.00 98.50 283 SER A O 1
ATOM 2147 N N . PHE A 1 284 ? -11.431 -9.191 -0.544 1.00 98.50 284 PHE A N 1
ATOM 2148 C CA . PHE A 1 284 ? -12.002 -9.894 -1.713 1.00 98.50 284 PHE A CA 1
ATOM 2149 C C . PHE A 1 284 ? -11.684 -9.224 -3.048 1.00 98.50 284 PHE A C 1
ATOM 2151 O O . PHE A 1 284 ? -11.209 -9.880 -3.967 1.00 98.50 284 PHE A O 1
ATOM 2158 N N . ASN A 1 285 ? -11.920 -7.919 -3.158 1.00 97.62 285 ASN A N 1
ATOM 2159 C CA . ASN A 1 285 ? -11.848 -7.200 -4.429 1.00 97.62 285 ASN A CA 1
ATOM 2160 C C . ASN A 1 285 ? -10.437 -7.222 -5.044 1.00 97.62 285 ASN A C 1
ATOM 2162 O O . ASN A 1 285 ? -10.291 -7.383 -6.252 1.00 97.62 285 ASN A O 1
ATOM 2166 N N . GLY A 1 286 ? -9.403 -7.084 -4.211 1.00 96.69 286 GLY A N 1
ATOM 2167 C CA . GLY A 1 286 ? -8.008 -7.163 -4.641 1.00 96.69 286 GLY A CA 1
ATOM 2168 C C . GLY A 1 286 ? -7.607 -8.547 -5.163 1.00 96.69 286 GLY A C 1
ATOM 2169 O O . GLY A 1 286 ? -7.233 -8.635 -6.331 1.00 96.69 286 GLY A O 1
ATOM 2170 N N . PRO A 1 287 ? -7.723 -9.642 -4.385 1.00 97.00 287 PRO A N 1
ATOM 2171 C CA . PRO A 1 287 ? -7.360 -10.964 -4.896 1.00 97.00 287 PRO A CA 1
ATOM 2172 C C . PRO A 1 287 ? -8.201 -11.371 -6.114 1.00 97.00 287 PRO A C 1
ATOM 2174 O O . PRO A 1 287 ? -7.642 -11.923 -7.058 1.00 97.00 287 PRO A O 1
ATOM 2177 N N . ASP A 1 288 ? -9.490 -11.009 -6.164 1.00 95.06 288 ASP A N 1
ATOM 2178 C CA . ASP A 1 288 ? -10.335 -11.222 -7.347 1.00 95.06 288 ASP A CA 1
ATOM 2179 C C . ASP A 1 288 ? -9.779 -10.493 -8.591 1.00 95.06 288 ASP A C 1
ATOM 2181 O O . ASP A 1 288 ? -9.783 -11.055 -9.685 1.00 95.06 288 ASP A O 1
ATOM 2185 N N . PHE A 1 289 ? -9.283 -9.257 -8.440 1.00 93.44 289 PHE A N 1
ATOM 2186 C CA . PHE A 1 289 ? -8.671 -8.491 -9.532 1.00 93.44 289 PHE A CA 1
ATOM 2187 C C . PHE A 1 289 ? -7.333 -9.089 -9.988 1.00 93.44 289 PHE A C 1
ATOM 2189 O O . PHE A 1 289 ? -7.073 -9.172 -11.185 1.00 93.44 289 PHE A O 1
ATOM 2196 N N . TYR A 1 290 ? -6.496 -9.527 -9.045 1.00 91.69 290 TYR A N 1
ATOM 2197 C CA . TYR A 1 290 ? -5.188 -10.123 -9.335 1.00 91.69 290 TYR A CA 1
ATOM 2198 C C . TYR A 1 290 ? -5.261 -11.607 -9.745 1.00 91.69 290 TYR A C 1
ATOM 2200 O O . TYR A 1 290 ? -4.226 -12.205 -10.038 1.00 91.69 290 TYR A O 1
ATOM 2208 N N . GLY A 1 291 ? -6.451 -12.221 -9.760 1.00 91.31 291 GLY A N 1
ATOM 2209 C CA . GLY A 1 291 ? -6.621 -13.647 -10.063 1.00 91.31 291 GLY A CA 1
ATOM 2210 C C . GLY A 1 291 ? -6.018 -14.575 -9.002 1.00 91.31 291 GLY A C 1
ATOM 2211 O O . GLY A 1 291 ? -5.586 -15.682 -9.318 1.00 91.31 291 GLY A O 1
ATOM 2212 N N . LEU A 1 292 ? -5.954 -14.120 -7.749 1.00 94.62 292 LEU A N 1
ATOM 2213 C CA . LEU A 1 292 ? -5.387 -14.849 -6.616 1.00 94.62 292 LEU A CA 1
ATOM 2214 C C . LEU A 1 292 ? -6.488 -15.426 -5.718 1.00 94.62 292 LEU A C 1
ATOM 2216 O O . LEU A 1 292 ? -7.560 -14.832 -5.594 1.00 94.62 292 LEU A O 1
ATOM 2220 N N . PRO A 1 293 ? -6.241 -16.556 -5.029 1.00 97.38 293 PRO A N 1
ATOM 2221 C CA . PRO A 1 293 ? -7.190 -17.067 -4.050 1.00 97.38 293 PRO A CA 1
ATOM 2222 C C . PRO A 1 293 ? -7.358 -16.067 -2.902 1.00 97.38 293 PRO A C 1
ATOM 2224 O O . PRO A 1 293 ? -6.408 -15.395 -2.492 1.00 97.38 293 PRO A O 1
ATOM 2227 N N . ARG A 1 294 ? -8.565 -15.974 -2.352 1.00 98.12 294 ARG A N 1
ATOM 2228 C CA . ARG A 1 294 ? -8.813 -15.224 -1.114 1.00 98.12 294 ARG A CA 1
ATOM 2229 C C . ARG A 1 294 ? -8.163 -15.949 0.065 1.00 98.12 294 ARG A C 1
ATOM 2231 O O . ARG A 1 294 ? -8.072 -17.176 0.051 1.00 98.12 294 ARG A O 1
ATOM 2238 N N . ASN A 1 295 ? -7.739 -15.199 1.079 1.00 98.00 295 ASN A N 1
ATOM 2239 C CA . ASN A 1 295 ? -7.227 -15.799 2.310 1.00 98.00 295 ASN A CA 1
ATOM 2240 C C . ASN A 1 295 ? -8.323 -16.641 2.990 1.00 98.00 295 ASN A C 1
ATOM 2242 O O . ASN A 1 295 ? -9.511 -16.335 2.890 1.00 98.00 295 ASN A O 1
ATOM 2246 N N . THR A 1 296 ? -7.925 -17.714 3.671 1.00 96.56 296 THR A N 1
ATOM 2247 C CA . THR A 1 296 ? -8.834 -18.589 4.437 1.00 96.56 296 THR A CA 1
ATOM 2248 C C . THR A 1 296 ? -8.815 -18.283 5.932 1.00 96.56 296 THR A C 1
ATOM 2250 O O . THR A 1 296 ? -9.783 -18.567 6.638 1.00 96.56 296 THR A O 1
ATOM 2253 N N . SER A 1 297 ? -7.716 -17.699 6.410 1.00 96.06 297 SER A N 1
ATOM 2254 C CA . SER A 1 297 ? -7.565 -17.134 7.748 1.00 96.06 297 SER A CA 1
ATOM 2255 C C . SER A 1 297 ? -8.448 -15.901 7.928 1.00 96.06 297 SER A C 1
ATOM 2257 O O . SER A 1 297 ? -8.915 -15.267 6.973 1.00 96.06 297 SER A O 1
ATOM 2259 N N . LYS A 1 298 ? -8.683 -15.543 9.187 1.00 97.06 298 LYS A N 1
ATOM 2260 C CA . LYS A 1 298 ? -9.501 -14.398 9.570 1.00 97.06 298 LYS A CA 1
ATOM 2261 C C . LYS A 1 298 ? -8.762 -13.553 10.596 1.00 97.06 298 LYS A C 1
ATOM 2263 O O . LYS A 1 298 ? -7.872 -14.034 11.284 1.00 97.06 298 LYS A O 1
ATOM 2268 N N . ILE A 1 299 ? -9.167 -12.297 10.701 1.00 97.00 299 ILE A N 1
ATOM 2269 C CA . ILE A 1 299 ? -8.798 -11.417 11.806 1.00 97.00 299 ILE A CA 1
ATOM 2270 C C . ILE A 1 299 ? -10.069 -10.936 12.497 1.00 97.00 299 ILE A C 1
ATOM 2272 O O . ILE A 1 299 ? -11.146 -10.849 11.892 1.00 97.00 299 ILE A O 1
ATOM 2276 N N . LYS A 1 300 ? -9.945 -10.604 13.776 1.00 97.31 300 LYS A N 1
ATOM 2277 C CA . LYS A 1 300 ? -10.998 -9.972 14.559 1.00 97.31 300 LYS A CA 1
ATOM 2278 C C . LYS A 1 300 ? -10.642 -8.507 14.776 1.00 97.31 300 LYS A C 1
ATOM 2280 O O . LYS A 1 300 ? -9.531 -8.185 15.166 1.00 97.31 300 LYS A O 1
ATOM 2285 N N . LEU A 1 301 ? -11.591 -7.616 14.526 1.00 97.25 301 LEU A N 1
ATOM 2286 C CA . LEU A 1 301 ? -11.537 -6.226 14.945 1.00 97.25 301 LEU A CA 1
ATOM 2287 C C . LEU A 1 301 ? -12.440 -6.089 16.167 1.00 97.25 301 LEU A C 1
ATOM 2289 O O . LEU A 1 301 ? -13.650 -6.300 16.065 1.00 97.25 301 LEU A O 1
ATOM 2293 N N . THR A 1 302 ? -11.859 -5.725 17.303 1.00 96.75 302 THR A N 1
ATOM 2294 C CA . THR A 1 302 ? -12.598 -5.470 18.542 1.00 96.75 302 THR A CA 1
ATOM 2295 C C . THR A 1 302 ? -12.679 -3.972 18.780 1.00 96.75 302 THR A C 1
ATOM 2297 O O . THR A 1 302 ? -11.716 -3.239 18.544 1.00 96.75 302 THR A O 1
ATOM 2300 N N . ARG A 1 303 ? -13.836 -3.505 19.248 1.00 95.06 303 ARG A N 1
ATOM 2301 C CA . ARG A 1 303 ? -14.064 -2.109 19.613 1.00 95.06 303 ARG A CA 1
ATOM 2302 C C . ARG A 1 303 ? -13.462 -1.822 20.990 1.00 95.06 303 ARG A C 1
ATOM 2304 O O . ARG A 1 303 ? -14.164 -1.753 21.998 1.00 95.06 303 ARG A O 1
ATOM 2311 N N . THR A 1 304 ? -12.141 -1.725 21.025 1.00 93.94 304 THR A N 1
ATOM 2312 C CA . THR A 1 304 ? -11.347 -1.421 22.214 1.00 93.94 304 THR A CA 1
ATOM 2313 C C . THR A 1 304 ? -10.522 -0.174 21.920 1.00 93.94 304 THR A C 1
ATOM 2315 O O . THR A 1 304 ? -9.549 -0.269 21.171 1.00 93.94 304 THR A O 1
ATOM 2318 N N . PRO A 1 305 ? -10.902 0.993 22.479 1.00 95.50 305 PRO A N 1
ATOM 2319 C CA . PRO A 1 305 ? -10.151 2.221 22.286 1.00 95.50 305 PRO A CA 1
ATOM 2320 C C . PRO A 1 305 ? -8.690 2.043 22.687 1.00 95.50 305 PRO A C 1
ATOM 2322 O O . PRO A 1 305 ? -8.391 1.603 23.800 1.00 95.50 305 PRO A O 1
ATOM 2325 N N . TRP A 1 306 ? -7.779 2.401 21.790 1.00 96.94 306 TRP A N 1
ATOM 2326 C CA . TRP A 1 306 ? -6.344 2.312 22.026 1.00 96.94 306 TRP A CA 1
ATOM 2327 C C . TRP A 1 306 ? -5.635 3.548 21.488 1.00 96.94 306 TRP A C 1
ATOM 2329 O O . TRP A 1 306 ? -6.058 4.157 20.502 1.00 96.94 306 TRP A O 1
ATOM 2339 N N . LYS A 1 307 ? -4.557 3.945 22.168 1.00 97.94 307 LYS A N 1
ATOM 2340 C CA . LYS A 1 307 ? -3.771 5.119 21.795 1.00 97.94 307 LYS A CA 1
ATOM 2341 C C . LYS A 1 307 ? -2.674 4.715 20.815 1.00 97.94 307 LYS A C 1
ATOM 2343 O O . LYS A 1 307 ? -1.860 3.847 21.128 1.00 97.94 307 LYS A O 1
ATOM 2348 N N . VAL A 1 308 ? -2.630 5.371 19.660 1.00 98.12 308 VAL A N 1
ATOM 2349 C CA . VAL A 1 308 ? -1.544 5.206 18.691 1.00 98.12 308 VAL A CA 1
ATOM 2350 C C . VAL A 1 308 ? -0.261 5.802 19.287 1.00 98.12 308 VAL A C 1
ATOM 2352 O O . VAL A 1 308 ? -0.298 6.933 19.785 1.00 98.12 308 VAL A O 1
ATOM 2355 N N . PRO A 1 309 ? 0.880 5.087 19.251 1.00 97.94 309 PRO A N 1
ATOM 2356 C CA . PRO A 1 309 ? 2.157 5.632 19.702 1.00 97.94 309 PRO A CA 1
ATOM 2357 C C . PRO A 1 309 ? 2.514 6.948 18.997 1.00 97.94 309 PRO A C 1
ATOM 2359 O O . PRO A 1 309 ? 2.262 7.106 17.804 1.00 97.94 309 PRO A O 1
ATOM 2362 N N . GLU A 1 310 ? 3.138 7.879 19.722 1.00 98.25 310 GLU A N 1
ATOM 2363 C CA . GLU A 1 310 ? 3.627 9.150 19.152 1.00 98.25 310 GLU A CA 1
ATOM 2364 C C . GLU A 1 310 ? 4.717 8.912 18.089 1.00 98.25 310 GLU A C 1
ATOM 2366 O O . GLU A 1 310 ? 4.832 9.633 17.099 1.00 98.25 310 GLU A O 1
ATOM 2371 N N . SER A 1 311 ? 5.524 7.870 18.289 1.00 98.12 311 SER A N 1
ATOM 2372 C CA . SER A 1 311 ? 6.543 7.401 17.357 1.00 98.12 311 SER A CA 1
ATOM 2373 C C . SER A 1 311 ? 6.906 5.945 17.645 1.00 98.12 311 SER A C 1
ATOM 2375 O O . SER A 1 311 ? 6.644 5.418 18.728 1.00 98.12 311 SER A O 1
ATOM 2377 N N . PHE A 1 312 ? 7.537 5.302 16.666 1.00 97.94 312 PHE A N 1
ATOM 2378 C CA . PHE A 1 312 ? 8.258 4.044 16.832 1.00 97.94 312 PHE A CA 1
ATOM 2379 C C . PHE A 1 312 ? 9.760 4.327 16.759 1.00 97.94 312 PHE A C 1
ATOM 2381 O O . PHE A 1 312 ? 10.217 4.881 15.758 1.00 97.94 312 PHE A O 1
ATOM 2388 N N . SER A 1 313 ? 10.507 3.965 17.801 1.00 97.75 313 SER A N 1
ATOM 2389 C CA . SER A 1 313 ? 11.950 4.215 17.896 1.00 97.75 313 SER A CA 1
ATOM 2390 C C . SER A 1 313 ? 12.769 3.008 17.450 1.00 97.75 313 SER A C 1
ATOM 2392 O O . SER A 1 313 ? 12.550 1.894 17.925 1.00 97.75 313 SER A O 1
ATOM 2394 N N . PHE A 1 314 ? 13.742 3.246 16.571 1.00 96.25 314 PHE A N 1
ATOM 2395 C CA . PHE A 1 314 ? 14.666 2.242 16.039 1.00 96.25 314 PHE A CA 1
ATOM 2396 C C . PHE A 1 314 ? 16.119 2.730 16.135 1.00 96.25 314 PHE A C 1
ATOM 2398 O O . PHE A 1 314 ? 16.373 3.902 16.414 1.00 96.25 314 PHE A O 1
ATOM 2405 N N . SER A 1 315 ? 17.090 1.848 15.869 1.00 94.31 315 SER A N 1
ATOM 2406 C CA . SER A 1 315 ? 18.527 2.178 15.906 1.00 94.31 315 SER A CA 1
ATOM 2407 C C . SER A 1 315 ? 18.906 3.347 14.989 1.00 94.31 315 SER A C 1
ATOM 2409 O O . SER A 1 315 ? 19.751 4.164 15.350 1.00 94.31 315 SER A O 1
ATOM 2411 N N . PHE A 1 316 ? 18.256 3.460 13.828 1.00 95.00 316 PHE A N 1
ATOM 2412 C CA . PHE A 1 316 ? 18.487 4.528 12.852 1.00 95.00 316 PHE A CA 1
ATOM 2413 C C . PHE A 1 316 ? 17.679 5.809 13.116 1.00 95.00 316 PHE A C 1
ATOM 2415 O O . PHE A 1 316 ? 17.873 6.804 12.414 1.00 95.00 316 PHE A O 1
ATOM 2422 N N . GLY A 1 317 ? 16.764 5.803 14.090 1.00 96.88 317 GLY A N 1
ATOM 2423 C CA . GLY A 1 317 ? 15.901 6.935 14.422 1.00 96.88 317 GLY A CA 1
ATOM 2424 C C . GLY A 1 317 ? 14.423 6.571 14.548 1.00 96.88 317 GLY A C 1
ATOM 2425 O O . GLY A 1 317 ? 14.027 5.407 14.494 1.00 96.88 317 GLY A O 1
ATOM 2426 N N . ASP A 1 318 ? 13.600 7.602 14.719 1.00 98.12 318 ASP A N 1
ATOM 2427 C CA . ASP A 1 318 ? 12.164 7.449 14.945 1.00 98.12 318 ASP A CA 1
ATOM 2428 C C . ASP A 1 318 ? 11.376 7.469 13.633 1.00 98.12 318 ASP A C 1
ATOM 2430 O O . ASP A 1 318 ? 11.707 8.209 12.706 1.00 98.12 318 ASP A O 1
ATOM 2434 N N . ILE A 1 319 ? 10.270 6.729 13.577 1.00 98.44 319 ILE A N 1
ATOM 2435 C CA . ILE A 1 319 ? 9.249 6.850 12.529 1.00 98.44 319 ILE A CA 1
ATOM 2436 C C . ILE A 1 319 ? 7.930 7.262 13.183 1.00 98.44 319 ILE A C 1
ATOM 2438 O O . ILE A 1 319 ? 7.464 6.613 14.118 1.00 98.44 319 ILE A O 1
ATOM 2442 N N . VAL A 1 320 ? 7.311 8.329 12.676 1.00 98.56 320 VAL A N 1
ATOM 2443 C CA . VAL A 1 320 ? 6.018 8.828 13.167 1.00 98.56 320 VAL A CA 1
ATOM 2444 C C . VAL A 1 320 ? 4.889 8.179 12.358 1.00 98.56 320 VAL A C 1
ATOM 2446 O O . VAL A 1 320 ? 4.864 8.342 11.132 1.00 98.56 320 VAL A O 1
ATOM 2449 N N . PRO A 1 321 ? 3.975 7.415 12.985 1.00 98.44 321 PRO A N 1
ATOM 2450 C CA . PRO A 1 321 ? 2.841 6.832 12.280 1.00 98.44 321 PRO A CA 1
ATOM 2451 C C . PRO A 1 321 ? 1.740 7.860 11.993 1.00 98.44 321 PRO A C 1
ATOM 2453 O O . PRO A 1 321 ? 1.632 8.904 12.633 1.00 98.44 321 PRO A O 1
ATOM 2456 N N . MET A 1 322 ? 0.867 7.533 11.044 1.00 98.25 322 MET A N 1
ATOM 2457 C CA . MET A 1 322 ? -0.404 8.223 10.859 1.00 98.25 322 MET A CA 1
ATOM 2458 C C . MET A 1 322 ? -1.228 8.140 12.147 1.00 98.25 322 MET A C 1
ATOM 2460 O O . MET A 1 322 ? -1.258 7.091 12.790 1.00 98.25 322 MET A O 1
ATOM 2464 N N . SER A 1 323 ? -1.914 9.232 12.494 1.00 97.62 323 SER A N 1
ATOM 2465 C CA . SER A 1 323 ? -2.696 9.340 13.732 1.00 97.62 323 SER A CA 1
ATOM 2466 C C . SER A 1 323 ? -1.863 9.169 15.012 1.00 97.62 323 SER A C 1
ATOM 2468 O O . SER A 1 323 ? -2.411 8.784 16.040 1.00 97.62 323 SER A O 1
ATOM 2470 N N . ALA A 1 324 ? -0.555 9.460 14.975 1.00 98.00 324 ALA A N 1
ATOM 2471 C CA . ALA A 1 324 ? 0.306 9.497 16.160 1.00 98.00 324 ALA A CA 1
ATOM 2472 C C . ALA A 1 324 ? -0.343 10.289 17.311 1.00 98.00 324 ALA A C 1
ATOM 2474 O O . ALA A 1 324 ? -0.808 11.412 17.117 1.00 98.00 324 ALA A O 1
ATOM 2475 N N . GLY A 1 325 ? -0.417 9.671 18.492 1.00 97.62 325 GLY A N 1
ATOM 2476 C CA . GLY A 1 325 ? -1.017 10.269 19.685 1.00 97.62 325 GLY A CA 1
ATOM 2477 C C . GLY A 1 325 ? -2.551 10.263 19.732 1.00 97.62 325 GLY A C 1
ATOM 2478 O O . GLY A 1 325 ? -3.125 10.516 20.796 1.00 97.62 325 GLY A O 1
ATOM 2479 N N . GLU A 1 326 ? -3.237 9.941 18.634 1.00 97.62 326 GLU A N 1
ATOM 2480 C CA . GLU A 1 326 ? -4.699 9.852 18.590 1.00 97.62 326 GLU A CA 1
ATOM 2481 C C . GLU A 1 326 ? -5.210 8.532 19.191 1.00 97.62 326 GLU A C 1
ATOM 2483 O O . GLU A 1 326 ? -4.477 7.553 19.347 1.00 97.62 326 GLU A O 1
ATOM 2488 N N . THR A 1 327 ? -6.498 8.498 19.538 1.00 98.06 327 THR A N 1
ATOM 2489 C CA . THR A 1 327 ? -7.191 7.270 19.957 1.00 98.06 327 THR A CA 1
ATOM 2490 C C . THR A 1 327 ? -7.971 6.690 18.782 1.00 98.06 327 THR A C 1
ATOM 2492 O O . THR A 1 327 ? -8.732 7.408 18.130 1.00 98.06 327 THR A O 1
ATOM 2495 N N . LEU A 1 328 ? -7.788 5.396 18.516 1.00 97.44 328 LEU A N 1
ATOM 2496 C CA . LEU A 1 328 ? -8.557 4.640 17.529 1.00 97.44 328 LEU A CA 1
ATOM 2497 C C . LEU A 1 328 ? -9.493 3.659 18.235 1.00 97.44 328 LEU A C 1
ATOM 2499 O O . LEU A 1 328 ? -9.119 3.029 19.218 1.00 97.44 328 LEU A O 1
ATOM 2503 N N . GLU A 1 329 ? -10.709 3.520 17.710 1.00 96.62 329 GLU A N 1
ATOM 2504 C CA . GLU A 1 329 ? -11.776 2.720 18.332 1.00 96.62 329 GLU A CA 1
ATOM 2505 C C . GLU A 1 329 ? -11.661 1.220 18.041 1.00 96.62 329 GLU A C 1
ATOM 2507 O O . GLU A 1 329 ? -12.089 0.396 18.845 1.00 96.62 329 GLU A O 1
ATOM 2512 N N . TRP A 1 330 ? -11.107 0.863 16.880 1.00 96.88 330 TRP A N 1
ATOM 2513 C CA . TRP A 1 330 ? -11.006 -0.516 16.408 1.00 96.88 330 TRP A CA 1
ATOM 2514 C C . TRP A 1 330 ? -9.576 -1.026 16.550 1.00 96.88 330 TRP A C 1
ATOM 2516 O O . TRP A 1 330 ? -8.640 -0.400 16.046 1.00 96.88 330 TRP A O 1
ATOM 2526 N N . GLN A 1 331 ? -9.407 -2.187 17.176 1.00 96.00 331 GLN A N 1
ATOM 2527 C CA . GLN A 1 331 ? -8.123 -2.864 17.320 1.00 96.00 331 GLN A CA 1
ATOM 2528 C C . GLN A 1 331 ? -8.170 -4.228 16.611 1.00 96.00 331 GLN A C 1
ATOM 2530 O O . GLN A 1 331 ? -8.998 -5.064 16.984 1.00 96.00 331 GLN A O 1
ATOM 2535 N N . PRO A 1 332 ? -7.340 -4.460 15.575 1.00 95.38 332 PRO A N 1
ATOM 2536 C CA . PRO A 1 332 ? -7.245 -5.758 14.921 1.00 95.38 332 PRO A CA 1
ATOM 2537 C C . PRO A 1 332 ? -6.412 -6.743 15.753 1.00 95.38 332 PRO A C 1
ATOM 2539 O O . PRO A 1 332 ? -5.412 -6.371 16.368 1.00 95.38 332 PRO A O 1
ATOM 2542 N N . SER A 1 333 ? -6.800 -8.013 15.725 1.00 93.38 333 SER A N 1
ATOM 2543 C CA . SER A 1 333 ? -6.039 -9.142 16.250 1.00 93.38 333 SER A CA 1
ATOM 2544 C C . SER A 1 333 ? -6.232 -10.381 15.374 1.00 93.38 333 SER A C 1
ATOM 2546 O O . SER A 1 333 ? -7.300 -10.599 14.793 1.00 93.38 333 SER A O 1
ATOM 2548 N N . SER A 1 334 ? -5.187 -11.197 15.263 1.00 86.75 334 SER A N 1
ATOM 2549 C CA . SER A 1 334 ? -5.268 -12.507 14.610 1.00 86.75 334 SER A CA 1
ATOM 2550 C C . SER A 1 334 ? -6.108 -13.475 15.447 1.00 86.75 334 SER A C 1
ATOM 2552 O O . SER A 1 334 ? -6.108 -13.384 16.679 1.00 86.75 334 SER A O 1
ATOM 2554 N N . ILE A 1 335 ? -6.819 -14.387 14.779 1.00 81.31 335 ILE A N 1
ATOM 2555 C CA . ILE A 1 335 ? -7.611 -15.460 15.402 1.00 81.31 335 ILE A CA 1
ATOM 2556 C C . ILE A 1 335 ? -7.272 -16.825 14.820 1.00 81.31 335 ILE A C 1
ATOM 2558 O O . ILE A 1 335 ? -6.812 -16.873 13.658 1.00 81.31 335 ILE A O 1
#

Mean predicted aligned error: 8.63 Å